Protein AF-A0A507CAW5-F1 (afdb_monomer_lite)

Radius of gyration: 22.94 Å; chains: 1; bounding box: 47×47×95 Å

Sequence (247 aa):
MPATSTSKRKNTPTWASRTESLGYDPVDTLAAIGSLRAQVPVTVAPLVLVSQVYSIITSSTVVDREIDSLCKAGTLRRFRLGSGRHAVMLMTDYLDQIRETLTDLAELSQRYSAFISSATHDGVDITRAVLVDKIQTSDDDITELLKAGFLTHKSVDEYYISARSIGVYWGSYIRGRQELLLWLKRKQFRQVLQSLLEQKTLKQCLLPSKLILADLLGCGFVELVVTPMGNMIKLTRKAEEGASSSR

Organism: NCBI:txid1806994

Foldseek 3Di:
DDDDDDDDDDPDDPPVPPPPDDDPDLPVLVVLLVVLLVQADPVAQSKAFLLLSCLVPVDSPSNVVSQLVCLLQLQKAWEADPPRGIIIDGSVSQLVLLCVLCVVPVLLSVLVNVVSSPSPDNDQKDFLCCCCPRSVDDPVSVVSCVVSFQWDDDDVRMIGGGGGRSVVQRQQLVQQLVQLLVVLVPDDQSKDAPVVQQPDDRPSHPGGSSSSVSSCSSVVQWDWDQDPVHIMIHGDPCVVPCVVPPD

Secondary structure (DSSP, 8-state):
---------------TT--------TTHHHHHHHHHHHTS-TTS---EEHHHHTTT-S-HHHHHHHHHHHHHTTSEEEEEPGGG-EEEEEHHHHHHHHHHHSTT-HHHHHHHHHHHHSTT---SEEEHHHIIIII---HHHHHHHHHHTSEEEEETTEEEE--TTHHHHHHHHHHHHHHHHHHHHTSGGGEEEHHHHHTPPPSS-SS-HHHHHHHHHHTTSEEEEEETTEEEEEE-HHHHHGGGS--

pLDDT: mean 80.81, std 18.58, range [28.0, 93.5]

Structure (mmCIF, N/CA/C/O backbone):
data_AF-A0A507CAW5-F1
#
_entry.id   AF-A0A507CAW5-F1
#
loop_
_atom_site.group_PDB
_atom_site.id
_atom_site.type_symbol
_atom_site.label_atom_id
_atom_site.label_alt_id
_atom_site.label_comp_id
_atom_site.label_asym_id
_atom_site.label_entity_id
_atom_site.label_seq_id
_atom_site.pdbx_PDB_ins_code
_atom_site.Cartn_x
_atom_site.Cartn_y
_atom_site.Cartn_z
_atom_site.occupancy
_atom_site.B_iso_or_equiv
_atom_site.auth_seq_id
_atom_site.auth_comp_id
_atom_site.auth_asym_id
_atom_site.auth_atom_id
_atom_site.pdbx_PDB_model_num
ATOM 1 N N . MET A 1 1 ? 5.678 -30.429 -68.431 1.00 42.88 1 MET A N 1
ATOM 2 C CA . MET A 1 1 ? 6.641 -29.911 -67.436 1.00 42.88 1 MET A CA 1
ATOM 3 C C . MET A 1 1 ? 5.871 -29.029 -66.466 1.00 42.88 1 MET A C 1
ATOM 5 O O . MET A 1 1 ? 5.336 -28.025 -66.919 1.00 42.88 1 MET A O 1
ATOM 9 N N . PRO A 1 2 ? 5.658 -29.460 -65.212 1.00 38.56 2 PRO A N 1
ATOM 10 C CA . PRO A 1 2 ? 4.693 -28.823 -64.325 1.00 38.56 2 PRO A CA 1
ATOM 11 C C . PRO A 1 2 ? 5.314 -27.655 -63.552 1.00 38.56 2 PRO A C 1
ATOM 13 O O . PRO A 1 2 ? 6.450 -27.729 -63.091 1.00 38.56 2 PRO A O 1
ATOM 16 N N . ALA A 1 3 ? 4.531 -26.586 -63.414 1.00 36.38 3 ALA A N 1
ATOM 17 C CA . ALA A 1 3 ? 4.834 -25.421 -62.601 1.00 36.38 3 ALA A CA 1
ATOM 18 C C . ALA A 1 3 ? 4.675 -25.765 -61.113 1.00 36.38 3 ALA A C 1
ATOM 20 O O . ALA A 1 3 ? 3.583 -26.096 -60.651 1.00 36.38 3 ALA A O 1
ATOM 21 N N . THR A 1 4 ? 5.768 -25.689 -60.359 1.00 35.06 4 THR A N 1
ATOM 22 C CA . THR A 1 4 ? 5.778 -25.849 -58.906 1.00 35.06 4 THR A CA 1
ATOM 23 C C . THR A 1 4 ? 5.467 -24.525 -58.221 1.00 35.06 4 THR A C 1
ATOM 25 O O . THR A 1 4 ? 6.222 -23.558 -58.274 1.00 35.06 4 THR A O 1
ATOM 28 N N . SER A 1 5 ? 4.330 -24.515 -57.533 1.00 34.41 5 SER A N 1
ATOM 29 C CA . SER A 1 5 ? 3.961 -23.560 -56.499 1.00 34.41 5 SER A CA 1
ATOM 30 C C . SER A 1 5 ? 4.930 -23.632 -55.314 1.00 34.41 5 SER A C 1
ATOM 32 O O . SER A 1 5 ? 5.061 -24.688 -54.693 1.00 34.41 5 SER A O 1
ATOM 34 N N . THR A 1 6 ? 5.523 -22.510 -54.914 1.00 32.69 6 THR A N 1
ATOM 35 C CA . THR A 1 6 ? 6.161 -22.369 -53.597 1.00 32.69 6 THR A CA 1
ATOM 36 C C . THR A 1 6 ? 5.537 -21.206 -52.839 1.00 32.69 6 THR A C 1
ATOM 38 O O . THR A 1 6 ? 5.808 -20.027 -53.057 1.00 32.69 6 THR A O 1
ATOM 41 N N . SER A 1 7 ? 4.639 -21.594 -51.936 1.00 33.50 7 SER A N 1
ATOM 42 C CA . SER A 1 7 ? 4.023 -20.766 -50.908 1.00 33.50 7 SER A CA 1
ATOM 43 C C . SER A 1 7 ? 5.092 -20.103 -50.030 1.00 33.50 7 SER A C 1
ATOM 45 O O . SER A 1 7 ? 5.959 -20.773 -49.463 1.00 33.50 7 SER A O 1
ATOM 47 N N . LYS A 1 8 ? 5.017 -18.772 -49.907 1.00 33.44 8 LYS A N 1
ATOM 48 C CA . LYS A 1 8 ? 5.807 -17.961 -48.973 1.00 33.44 8 LYS A CA 1
ATOM 49 C C . LYS A 1 8 ? 5.457 -18.355 -47.533 1.00 33.44 8 LYS A C 1
ATOM 51 O O . LYS A 1 8 ? 4.502 -17.837 -46.954 1.00 33.44 8 LYS A O 1
ATOM 56 N N . ARG A 1 9 ? 6.261 -19.233 -46.929 1.00 29.81 9 ARG A N 1
ATOM 57 C CA . ARG A 1 9 ? 6.305 -19.404 -45.471 1.00 29.81 9 ARG A CA 1
ATOM 58 C C . ARG A 1 9 ? 6.846 -18.114 -44.852 1.00 29.81 9 ARG A C 1
ATOM 60 O O . ARG A 1 9 ? 8.007 -17.761 -45.031 1.00 29.81 9 ARG A O 1
ATOM 67 N N . LYS A 1 10 ? 5.969 -17.392 -44.152 1.00 34.78 10 LYS A N 1
ATOM 68 C CA . LYS A 1 10 ? 6.333 -16.287 -43.264 1.00 34.78 10 LYS A CA 1
ATOM 69 C C . LYS A 1 10 ? 7.197 -16.863 -42.137 1.00 34.78 10 LYS A C 1
ATOM 71 O O . LYS A 1 10 ? 6.697 -17.637 -41.328 1.00 34.78 10 LYS A O 1
ATOM 76 N N . ASN A 1 11 ? 8.476 -16.495 -42.103 1.00 29.64 11 ASN A N 1
ATOM 77 C CA . ASN A 1 11 ? 9.349 -16.712 -40.951 1.00 29.64 11 ASN A CA 1
ATOM 78 C C . ASN A 1 11 ? 8.862 -15.824 -39.799 1.00 29.64 11 ASN A C 1
ATOM 80 O O . ASN A 1 11 ? 9.185 -14.640 -39.725 1.00 29.64 11 ASN A O 1
ATOM 84 N N . THR A 1 12 ? 8.047 -16.391 -38.918 1.00 32.62 12 THR A N 1
ATOM 85 C CA . THR A 1 12 ? 7.822 -15.879 -37.565 1.00 32.62 12 THR A CA 1
ATOM 86 C C . THR A 1 12 ? 9.085 -16.121 -36.732 1.00 32.62 12 THR A C 1
ATOM 88 O O . THR A 1 12 ? 9.564 -17.257 -36.726 1.00 32.62 12 THR A O 1
ATOM 91 N N . PRO A 1 13 ? 9.645 -15.115 -36.031 1.00 29.47 13 PRO A N 1
ATOM 92 C CA . PRO A 1 13 ? 10.825 -15.323 -35.204 1.00 29.47 13 PRO A CA 1
ATOM 93 C C . PRO A 1 13 ? 10.500 -16.242 -34.025 1.00 29.47 13 PRO A C 1
ATOM 95 O O . PRO A 1 13 ? 9.647 -15.949 -33.187 1.00 29.47 13 PRO A O 1
ATOM 98 N N . THR A 1 14 ? 11.216 -17.355 -33.993 1.00 31.78 14 THR A N 1
ATOM 99 C CA . THR A 1 14 ? 11.324 -18.394 -32.969 1.00 31.78 14 THR A CA 1
ATOM 100 C C . THR A 1 14 ? 11.878 -17.825 -31.655 1.00 31.78 14 THR A C 1
ATOM 102 O O . THR A 1 14 ? 13.023 -18.063 -31.289 1.00 31.78 14 THR A O 1
ATOM 105 N N . TRP A 1 15 ? 11.074 -17.045 -30.927 1.00 41.75 15 TRP A N 1
ATOM 106 C CA . TRP A 1 15 ? 11.331 -16.721 -29.512 1.00 41.75 15 TRP A CA 1
ATOM 107 C C . TRP A 1 15 ? 10.351 -17.419 -28.555 1.00 41.75 15 TRP A C 1
ATOM 109 O O . TRP A 1 15 ? 10.516 -17.353 -27.342 1.00 41.75 15 TRP A O 1
ATOM 119 N N . ALA A 1 16 ? 9.413 -18.206 -29.090 1.00 32.66 16 ALA A N 1
ATOM 120 C CA . ALA A 1 16 ? 8.527 -19.094 -28.332 1.00 32.66 16 ALA A CA 1
ATOM 121 C C . ALA A 1 16 ? 9.228 -20.350 -27.757 1.00 32.66 16 ALA A C 1
ATOM 123 O O . ALA A 1 16 ? 8.562 -21.312 -27.392 1.00 32.66 16 ALA A O 1
ATOM 124 N N . SER A 1 17 ? 10.564 -20.387 -27.702 1.00 33.91 17 SER A N 1
ATOM 125 C CA . SER A 1 17 ? 11.326 -21.607 -27.377 1.00 33.91 17 SER A CA 1
ATOM 126 C C . SER A 1 17 ? 12.262 -21.470 -26.177 1.00 33.91 17 SER A C 1
ATOM 128 O O . SER A 1 17 ? 13.170 -22.278 -26.016 1.00 33.91 17 SER A O 1
ATOM 130 N N . ARG A 1 18 ? 12.052 -20.473 -25.311 1.00 28.73 18 ARG A N 1
ATOM 131 C CA . ARG A 1 18 ? 12.714 -20.439 -23.998 1.00 28.73 18 ARG A CA 1
ATOM 132 C C . ARG A 1 18 ? 11.800 -19.905 -22.895 1.00 28.73 18 ARG A C 1
ATOM 134 O O . ARG A 1 18 ? 12.176 -19.055 -22.102 1.00 28.73 18 ARG A O 1
ATOM 141 N N . THR A 1 19 ? 10.584 -20.431 -22.860 1.00 35.22 19 THR A N 1
ATOM 142 C CA . THR A 1 19 ? 9.845 -20.653 -21.613 1.00 35.22 19 THR A CA 1
ATOM 143 C C . THR A 1 19 ? 10.106 -22.099 -21.207 1.00 35.22 19 THR A C 1
ATOM 145 O O . THR A 1 19 ? 9.275 -22.977 -21.426 1.00 35.22 19 THR A O 1
ATOM 148 N N . GLU A 1 20 ? 11.310 -22.371 -20.701 1.00 2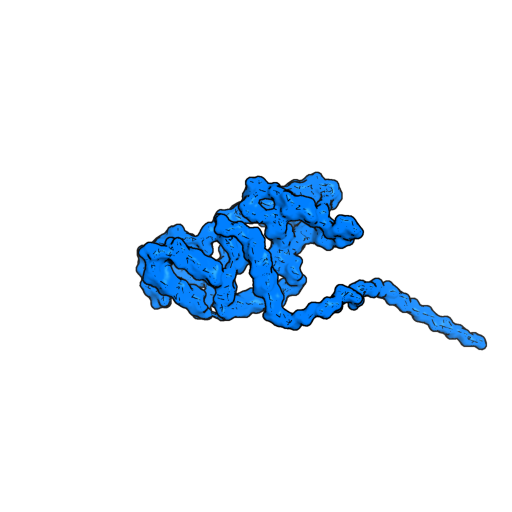9.31 20 GLU A N 1
ATOM 149 C CA . GLU A 1 20 ? 11.557 -23.605 -19.954 1.00 29.31 20 GLU A CA 1
ATOM 150 C C . GLU A 1 20 ? 10.770 -23.504 -18.645 1.00 29.31 20 GLU A C 1
ATOM 152 O O . GLU A 1 20 ? 11.177 -22.840 -17.698 1.00 29.31 20 GLU A O 1
ATOM 157 N N . SER A 1 21 ? 9.570 -24.087 -18.685 1.00 35.75 21 SER A N 1
ATOM 158 C CA . SER A 1 21 ? 8.956 -24.869 -17.610 1.00 35.75 21 SER A CA 1
ATOM 159 C C . SER A 1 21 ? 9.301 -24.439 -16.180 1.00 35.75 21 SER A C 1
ATOM 161 O O . SER A 1 21 ? 10.049 -25.120 -15.480 1.00 35.75 21 SER A O 1
ATOM 163 N N . LEU A 1 22 ? 8.674 -23.360 -15.720 1.00 32.50 22 LEU A N 1
ATOM 164 C CA . LEU A 1 22 ? 8.303 -23.227 -14.315 1.00 32.50 22 LEU A CA 1
ATOM 165 C C . LEU A 1 22 ? 6.809 -23.539 -14.241 1.00 32.50 22 LEU A C 1
ATOM 167 O O . LEU A 1 22 ? 6.005 -22.898 -14.917 1.00 32.50 22 LEU A O 1
ATOM 171 N N . GLY A 1 23 ? 6.475 -24.609 -13.519 1.00 30.02 23 GLY A N 1
ATOM 172 C CA . GLY A 1 23 ? 5.105 -25.053 -13.297 1.00 30.02 23 GLY A CA 1
ATOM 173 C C . GLY A 1 23 ? 4.266 -23.907 -12.749 1.00 30.02 23 GLY A C 1
ATOM 174 O O . GLY A 1 23 ? 4.607 -23.313 -11.732 1.00 30.02 23 GLY A O 1
ATOM 175 N N . TYR A 1 24 ? 3.204 -23.576 -13.474 1.00 41.19 24 TYR A N 1
ATOM 176 C CA . TYR A 1 24 ? 2.238 -22.560 -13.091 1.00 41.19 24 TYR A CA 1
ATOM 177 C C . TYR A 1 24 ? 1.280 -23.185 -12.070 1.00 41.19 24 TYR A C 1
ATOM 179 O O . TYR A 1 24 ? 0.212 -23.674 -12.433 1.00 41.19 24 TYR A O 1
ATOM 187 N N . ASP A 1 25 ? 1.714 -23.218 -10.812 1.00 37.84 25 ASP A N 1
ATOM 188 C CA . ASP A 1 25 ? 0.884 -23.554 -9.657 1.00 37.84 25 ASP A CA 1
ATOM 189 C C . ASP A 1 25 ? 0.464 -22.252 -8.934 1.00 37.84 25 ASP A C 1
ATOM 191 O O . ASP A 1 25 ? 1.208 -21.272 -8.954 1.00 37.84 25 ASP A O 1
ATOM 195 N N . PRO A 1 26 ? -0.719 -22.195 -8.295 1.00 40.88 26 PRO A N 1
ATOM 196 C CA . PRO A 1 26 ? -1.359 -20.964 -7.797 1.00 40.88 26 PRO A CA 1
ATOM 197 C C . PRO A 1 26 ? -0.712 -20.335 -6.530 1.00 40.88 26 PRO A C 1
ATOM 199 O O . PRO A 1 26 ? -1.395 -20.050 -5.548 1.00 40.88 26 PRO A O 1
ATOM 202 N N . VAL A 1 27 ? 0.613 -20.111 -6.532 1.00 51.44 27 VAL A N 1
ATOM 203 C CA . VAL A 1 27 ? 1.430 -19.670 -5.372 1.00 51.44 27 VAL A CA 1
ATOM 204 C C . VAL A 1 27 ? 2.287 -18.407 -5.649 1.00 51.44 27 VAL A C 1
ATOM 206 O O . VAL A 1 27 ? 2.923 -17.866 -4.741 1.00 51.44 27 VAL A O 1
ATOM 209 N N . ASP A 1 28 ? 2.268 -17.843 -6.860 1.00 76.81 28 ASP A N 1
ATOM 210 C CA . ASP A 1 28 ? 3.248 -16.817 -7.262 1.00 76.81 28 ASP A CA 1
ATOM 211 C C . ASP A 1 28 ? 2.982 -15.394 -6.731 1.00 76.81 28 ASP A C 1
ATOM 213 O O . ASP A 1 28 ? 3.935 -14.661 -6.444 1.00 76.81 28 ASP A O 1
ATOM 217 N N . THR A 1 29 ? 1.725 -14.976 -6.523 1.00 84.94 29 THR A N 1
ATOM 218 C CA . THR A 1 29 ? 1.445 -13.610 -6.028 1.00 84.94 29 THR A CA 1
ATOM 219 C C . THR A 1 29 ? 1.898 -13.411 -4.586 1.00 84.94 29 THR A C 1
ATOM 221 O O . THR A 1 29 ? 2.482 -12.375 -4.261 1.00 84.94 29 THR A O 1
ATOM 224 N N . LEU A 1 30 ? 1.690 -14.401 -3.714 1.00 85.38 30 LEU A N 1
ATOM 225 C CA . LEU A 1 30 ? 2.125 -14.304 -2.319 1.00 85.38 30 LEU A CA 1
ATOM 226 C C . LEU A 1 30 ? 3.657 -14.262 -2.221 1.00 85.38 30 LEU A C 1
ATOM 228 O O . LEU A 1 30 ? 4.202 -13.452 -1.469 1.00 85.38 30 LEU A O 1
ATOM 232 N N . ALA A 1 31 ? 4.353 -15.069 -3.028 1.00 87.31 31 ALA A N 1
ATOM 233 C CA . ALA A 1 31 ? 5.812 -15.058 -3.108 1.00 87.31 31 ALA A CA 1
ATOM 234 C C . ALA A 1 31 ? 6.349 -13.717 -3.641 1.00 87.31 31 ALA A C 1
ATOM 236 O O . ALA A 1 31 ? 7.297 -13.156 -3.081 1.00 87.31 31 ALA A O 1
ATOM 237 N N . ALA A 1 32 ? 5.710 -13.155 -4.673 1.00 88.56 32 ALA A N 1
ATOM 238 C CA . ALA A 1 32 ? 6.049 -11.839 -5.210 1.00 88.56 32 ALA A CA 1
ATOM 239 C C . ALA A 1 32 ? 5.867 -10.729 -4.160 1.00 88.56 32 ALA A C 1
ATOM 241 O O . ALA A 1 32 ? 6.755 -9.891 -3.980 1.00 88.56 32 ALA A O 1
ATOM 242 N N . ILE A 1 33 ? 4.754 -10.748 -3.418 1.00 90.69 33 ILE A N 1
ATOM 243 C CA . ILE A 1 33 ? 4.493 -9.803 -2.325 1.00 90.69 33 ILE A CA 1
ATOM 244 C C . ILE A 1 33 ? 5.534 -9.961 -1.215 1.00 90.69 33 ILE A C 1
ATOM 246 O O . ILE A 1 33 ? 6.085 -8.958 -0.768 1.00 90.69 33 ILE A O 1
ATOM 250 N N . GLY A 1 34 ? 5.864 -11.191 -0.813 1.00 89.25 34 GLY A N 1
ATOM 251 C CA . GLY A 1 34 ? 6.902 -11.458 0.185 1.00 89.25 34 GLY A CA 1
ATOM 252 C C . GLY A 1 34 ? 8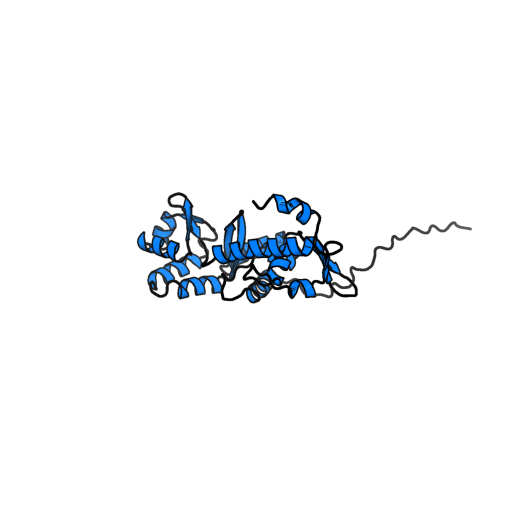.277 -10.929 -0.234 1.00 89.25 34 GLY A C 1
ATOM 253 O O . GLY A 1 34 ? 8.961 -10.279 0.557 1.00 89.25 34 GLY A O 1
ATOM 254 N N . SER A 1 35 ? 8.657 -11.116 -1.501 1.00 89.56 35 SER A N 1
ATOM 255 C CA . SER A 1 35 ? 9.915 -10.597 -2.057 1.00 89.56 35 SER A CA 1
ATOM 256 C C . SER A 1 35 ? 9.965 -9.064 -2.087 1.00 89.56 35 SER A C 1
ATOM 258 O O . SER A 1 35 ? 10.996 -8.458 -1.779 1.00 89.56 35 SER A O 1
ATOM 260 N N . LEU A 1 36 ? 8.846 -8.412 -2.418 1.00 90.94 36 LEU A N 1
ATOM 261 C CA . LEU A 1 36 ? 8.734 -6.952 -2.384 1.00 90.94 36 LEU A CA 1
ATOM 262 C C . LEU A 1 36 ? 8.765 -6.427 -0.947 1.00 90.94 36 LEU A C 1
ATOM 264 O O . LEU A 1 36 ? 9.511 -5.490 -0.661 1.00 90.94 36 LEU A O 1
ATOM 268 N N . ARG A 1 37 ? 8.031 -7.063 -0.026 1.00 91.69 37 ARG A N 1
ATOM 269 C CA . ARG A 1 37 ? 8.053 -6.743 1.407 1.00 91.69 37 ARG A CA 1
ATOM 270 C C . ARG A 1 37 ? 9.486 -6.832 1.934 1.00 91.69 37 ARG A C 1
ATOM 272 O O . ARG A 1 37 ? 9.928 -5.917 2.620 1.00 91.69 37 ARG A O 1
ATOM 279 N N . ALA A 1 38 ? 10.240 -7.882 1.615 1.00 89.38 38 ALA A N 1
ATOM 280 C CA . ALA A 1 38 ? 11.605 -8.065 2.122 1.00 89.38 38 ALA A CA 1
ATOM 281 C C . ALA A 1 38 ? 12.558 -6.898 1.782 1.00 89.38 38 ALA A C 1
ATOM 283 O O . ALA A 1 38 ? 13.551 -6.688 2.473 1.00 89.38 38 ALA A O 1
ATOM 284 N N . GLN A 1 39 ? 12.247 -6.115 0.746 1.00 88.31 39 GLN A N 1
ATOM 285 C CA . GLN A 1 39 ? 13.008 -4.926 0.359 1.00 88.31 39 GLN A CA 1
ATOM 286 C C . GLN A 1 39 ? 12.553 -3.649 1.084 1.00 88.31 39 GLN A C 1
ATOM 288 O O . GLN A 1 39 ? 13.239 -2.629 1.010 1.00 88.31 39 GLN A O 1
ATOM 293 N N . VAL A 1 40 ? 11.398 -3.665 1.754 1.00 88.75 40 VAL A N 1
ATOM 294 C CA . VAL A 1 40 ? 10.882 -2.521 2.511 1.00 88.75 40 VAL A CA 1
ATOM 295 C C . VAL A 1 40 ? 11.671 -2.385 3.820 1.00 88.75 40 VAL A C 1
ATOM 297 O O . VAL A 1 40 ? 11.757 -3.351 4.581 1.00 88.75 40 VAL A O 1
ATOM 300 N N . PRO A 1 41 ? 12.239 -1.202 4.121 1.00 86.81 41 PRO A N 1
ATOM 301 C CA . PRO A 1 41 ? 12.924 -0.974 5.388 1.00 86.81 41 PRO A CA 1
ATOM 302 C C . PRO A 1 41 ? 11.983 -1.101 6.588 1.00 86.81 41 PRO A C 1
ATOM 304 O O . PRO A 1 41 ? 10.838 -0.664 6.534 1.00 86.81 41 PRO A O 1
ATOM 307 N N . VAL A 1 42 ? 12.507 -1.598 7.709 1.00 82.94 42 VAL A N 1
ATOM 308 C CA . VAL A 1 42 ? 11.756 -1.768 8.970 1.00 82.94 42 VAL A CA 1
ATOM 309 C C . VAL A 1 42 ? 11.263 -0.429 9.549 1.00 82.94 42 VAL A C 1
ATOM 311 O O . VAL A 1 42 ? 10.319 -0.385 10.325 1.00 82.94 42 VAL A O 1
ATOM 314 N N . THR A 1 43 ? 11.871 0.691 9.150 1.00 81.62 43 THR A N 1
ATOM 315 C CA . THR A 1 43 ? 11.534 2.040 9.634 1.00 81.62 43 THR A CA 1
ATOM 316 C C . THR A 1 43 ? 10.241 2.616 9.052 1.00 81.62 43 THR A C 1
ATOM 318 O O . THR A 1 43 ? 9.786 3.670 9.498 1.00 81.62 43 THR A O 1
ATOM 321 N N . VAL A 1 44 ? 9.650 1.970 8.045 1.00 85.94 44 VAL A N 1
ATOM 322 C CA . VAL A 1 44 ? 8.400 2.395 7.405 1.00 85.94 44 VAL A CA 1
ATOM 323 C C . VAL A 1 44 ? 7.365 1.275 7.458 1.00 85.94 44 VAL A C 1
ATOM 325 O O . VAL A 1 44 ? 7.695 0.121 7.710 1.00 85.94 44 VAL A O 1
ATOM 328 N N . ALA A 1 45 ? 6.098 1.608 7.202 1.00 87.06 45 ALA A N 1
ATOM 329 C CA . ALA A 1 45 ? 5.049 0.599 7.107 1.00 87.06 45 ALA A CA 1
ATOM 330 C C . ALA A 1 45 ? 5.419 -0.457 6.036 1.00 87.06 45 ALA A C 1
ATOM 332 O O . ALA A 1 45 ? 5.766 -0.049 4.919 1.00 87.06 45 ALA A O 1
ATOM 333 N N . PRO A 1 46 ? 5.334 -1.772 6.330 1.00 90.00 46 PRO A N 1
ATOM 334 C CA . PRO A 1 46 ? 5.700 -2.862 5.419 1.00 90.00 46 PRO A CA 1
ATOM 335 C C . PRO A 1 46 ? 4.632 -3.067 4.332 1.00 90.00 46 PRO A C 1
ATOM 337 O O . PRO A 1 46 ? 4.016 -4.120 4.199 1.00 90.00 46 PRO A O 1
ATOM 340 N N . LEU A 1 47 ? 4.372 -2.011 3.564 1.00 92.25 47 LEU A N 1
ATOM 341 C CA . LEU A 1 47 ? 3.355 -1.962 2.525 1.00 92.25 47 LEU A CA 1
ATOM 342 C C . LEU A 1 47 ? 3.957 -2.272 1.158 1.00 92.25 47 LEU A C 1
ATOM 344 O O . LEU A 1 47 ? 5.010 -1.745 0.782 1.00 92.25 47 LEU A O 1
ATOM 348 N N . VAL A 1 48 ? 3.217 -3.056 0.382 1.00 92.69 48 VAL A N 1
ATOM 349 C CA . VAL A 1 48 ? 3.494 -3.340 -1.024 1.00 92.69 48 VAL A CA 1
ATOM 350 C C . VAL A 1 48 ? 2.367 -2.756 -1.867 1.00 92.69 48 VAL A C 1
ATOM 352 O O . VAL A 1 48 ? 1.188 -3.004 -1.625 1.00 92.69 48 VAL A O 1
ATOM 355 N N . LEU A 1 49 ? 2.706 -1.947 -2.865 1.00 91.50 49 LEU A N 1
ATOM 356 C CA . LEU A 1 49 ? 1.726 -1.419 -3.811 1.00 91.50 49 LEU A CA 1
ATOM 357 C C . LEU A 1 49 ? 1.308 -2.518 -4.788 1.00 91.50 49 LEU A C 1
ATOM 359 O O . LEU A 1 49 ? 2.159 -3.228 -5.320 1.00 91.50 49 LEU A O 1
ATOM 363 N N . VAL A 1 50 ? 0.019 -2.596 -5.125 1.00 90.31 50 VAL A N 1
ATOM 364 C CA . VAL A 1 50 ? -0.470 -3.572 -6.120 1.00 90.31 50 VAL A CA 1
ATOM 365 C C . VAL A 1 50 ? 0.228 -3.378 -7.476 1.00 90.31 50 VAL A C 1
ATOM 367 O O . VAL A 1 50 ? 0.617 -4.332 -8.143 1.00 90.31 50 VAL A O 1
ATOM 370 N N . SER A 1 51 ? 0.519 -2.127 -7.835 1.00 88.88 51 SER A N 1
ATOM 371 C CA . SER A 1 51 ? 1.305 -1.786 -9.022 1.00 88.88 51 SER A CA 1
ATOM 372 C C . SER A 1 51 ? 2.749 -2.285 -8.995 1.00 88.88 51 SER A C 1
ATOM 374 O O . SER A 1 51 ? 3.333 -2.432 -10.058 1.00 88.88 51 SER A O 1
ATOM 376 N N . GLN A 1 52 ? 3.349 -2.550 -7.832 1.00 90.75 52 GLN A N 1
ATOM 377 C CA . GLN A 1 52 ? 4.664 -3.200 -7.772 1.00 90.75 52 GLN A CA 1
ATOM 378 C C . GLN A 1 52 ? 4.547 -4.686 -8.116 1.00 90.75 52 GLN A C 1
ATOM 380 O O . GLN A 1 52 ? 5.417 -5.217 -8.801 1.00 90.75 52 GLN A O 1
ATOM 385 N N . VAL A 1 53 ? 3.457 -5.344 -7.718 1.00 89.12 53 VAL A N 1
ATOM 386 C CA . VAL A 1 53 ? 3.206 -6.760 -8.035 1.00 89.12 53 VAL A CA 1
ATOM 387 C C . VAL A 1 53 ? 3.043 -6.961 -9.544 1.00 89.12 53 VAL A C 1
ATOM 389 O O . VAL A 1 53 ? 3.626 -7.885 -10.106 1.00 89.12 53 VAL A O 1
ATOM 392 N N . TYR A 1 54 ? 2.373 -6.027 -10.229 1.00 88.94 54 TYR A N 1
ATOM 393 C CA . TYR A 1 54 ? 2.246 -6.031 -11.696 1.00 88.94 54 TYR A CA 1
ATOM 394 C C . TYR A 1 54 ? 3.580 -5.947 -12.451 1.00 88.94 54 TYR A C 1
ATOM 396 O O . TYR A 1 54 ? 3.628 -6.230 -13.644 1.00 88.94 54 TYR A O 1
ATOM 404 N N . SER A 1 55 ? 4.668 -5.540 -11.789 1.00 85.38 55 SER A N 1
ATOM 405 C CA . SER A 1 55 ? 6.000 -5.545 -12.409 1.00 85.38 55 SER A CA 1
ATOM 406 C C . SER A 1 55 ? 6.648 -6.926 -12.453 1.00 85.38 55 SER A C 1
ATOM 408 O O . SER A 1 55 ? 7.538 -7.148 -13.268 1.00 85.38 55 SER A O 1
ATOM 410 N N . ILE A 1 56 ? 6.198 -7.837 -11.587 1.00 85.38 56 ILE A N 1
ATOM 411 C CA . ILE A 1 56 ? 6.694 -9.211 -11.485 1.00 85.38 56 ILE A CA 1
ATOM 412 C C . ILE A 1 56 ? 5.765 -10.143 -12.268 1.00 85.38 56 ILE A C 1
ATOM 414 O O . ILE A 1 56 ? 6.231 -10.985 -13.030 1.00 85.38 56 ILE A O 1
ATOM 418 N N . ILE A 1 57 ? 4.450 -9.959 -12.116 1.00 83.50 57 ILE A N 1
ATOM 419 C CA . ILE A 1 57 ? 3.423 -10.808 -12.724 1.00 83.50 57 ILE A CA 1
ATOM 420 C C . ILE A 1 57 ? 2.680 -10.012 -13.795 1.00 83.50 57 ILE A C 1
ATOM 422 O O . ILE A 1 57 ? 2.039 -9.003 -13.512 1.00 83.50 57 ILE A O 1
ATOM 426 N N . THR A 1 58 ? 2.734 -10.486 -15.040 1.00 72.62 58 THR A N 1
ATOM 427 C CA . THR A 1 58 ? 2.196 -9.760 -16.202 1.00 72.62 58 THR A CA 1
ATOM 428 C C . THR A 1 58 ? 0.664 -9.692 -16.227 1.00 72.62 58 THR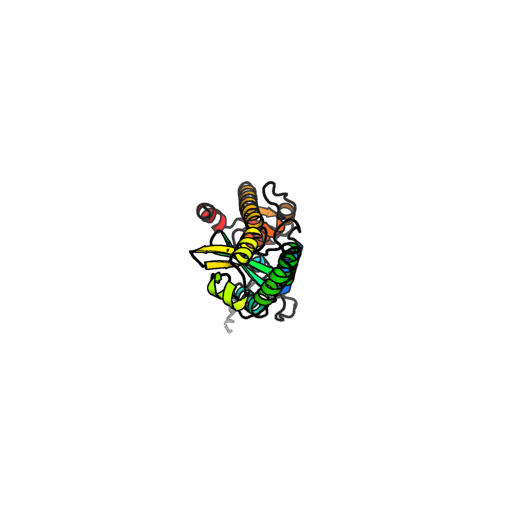 A C 1
ATOM 430 O O . THR A 1 58 ? 0.096 -8.762 -16.797 1.00 72.62 58 THR A O 1
ATOM 433 N N . SER A 1 59 ? -0.029 -10.664 -15.627 1.00 81.38 59 SER A N 1
ATOM 434 C CA . SER A 1 59 ? -1.493 -10.730 -15.661 1.00 81.38 59 SER A CA 1
ATOM 435 C C . SER A 1 59 ? -2.121 -9.976 -14.487 1.00 81.38 59 SER A C 1
ATOM 437 O O . SER A 1 59 ? -2.317 -10.543 -13.413 1.00 81.38 59 SER A O 1
ATOM 439 N N . SER A 1 60 ? -2.497 -8.711 -14.703 1.00 81.12 60 SER A N 1
ATOM 440 C CA . SER A 1 60 ? -3.171 -7.890 -13.682 1.00 81.12 60 SER A CA 1
ATOM 441 C C . SER A 1 60 ? -4.467 -8.526 -13.174 1.00 81.12 60 SER A C 1
ATOM 443 O O . SER A 1 60 ? -4.726 -8.522 -11.979 1.00 81.12 60 SER A O 1
ATOM 445 N N . THR A 1 61 ? -5.243 -9.157 -14.062 1.00 85.38 61 THR A N 1
ATOM 446 C CA . THR A 1 61 ? -6.501 -9.826 -13.686 1.00 85.38 61 THR A CA 1
ATOM 447 C C . THR A 1 61 ? -6.303 -11.023 -12.759 1.00 85.38 61 THR A C 1
ATOM 449 O O . THR A 1 61 ? -7.149 -11.272 -11.904 1.00 85.38 61 THR A O 1
ATOM 452 N N . VAL A 1 62 ? -5.208 -11.772 -12.924 1.00 85.88 62 VAL A N 1
ATOM 453 C CA . VAL A 1 62 ? -4.877 -12.903 -12.044 1.00 85.88 62 VAL A CA 1
ATOM 454 C C . VAL A 1 62 ? -4.395 -12.371 -10.702 1.00 85.88 62 VAL A C 1
ATOM 456 O O . VAL A 1 62 ? -4.902 -12.807 -9.677 1.00 85.88 62 VAL A O 1
ATOM 459 N N . VAL A 1 63 ? -3.522 -11.360 -10.711 1.00 86.69 63 VAL A N 1
ATOM 460 C CA . VAL A 1 63 ? -3.040 -10.705 -9.488 1.00 86.69 63 VAL A CA 1
ATOM 461 C C . VAL A 1 63 ? -4.196 -10.137 -8.666 1.00 86.69 63 VAL A C 1
ATOM 463 O O . VAL A 1 63 ? -4.261 -10.394 -7.470 1.00 86.69 63 VAL A O 1
ATOM 466 N N . ASP A 1 64 ? -5.140 -9.420 -9.279 1.00 88.50 64 ASP A N 1
ATOM 467 C CA . ASP A 1 64 ? -6.297 -8.869 -8.564 1.00 88.50 64 ASP A CA 1
ATOM 468 C C . ASP A 1 64 ? -7.154 -9.977 -7.928 1.00 88.50 64 ASP A C 1
ATOM 470 O O . ASP A 1 64 ? -7.491 -9.901 -6.745 1.00 88.50 64 ASP A O 1
ATOM 474 N N . ARG A 1 65 ? -7.440 -11.052 -8.679 1.00 88.62 65 ARG A N 1
ATOM 475 C CA . ARG A 1 65 ? -8.197 -12.216 -8.180 1.00 88.62 65 ARG A CA 1
ATOM 476 C C . ARG A 1 65 ? -7.476 -12.944 -7.048 1.00 88.62 65 ARG A C 1
ATOM 478 O O . ARG A 1 65 ? -8.121 -13.378 -6.093 1.00 88.62 65 ARG A O 1
ATOM 485 N N . GLU A 1 66 ? -6.162 -13.100 -7.153 1.00 88.75 66 GLU A N 1
ATOM 486 C CA . GLU A 1 66 ? -5.348 -13.746 -6.126 1.00 88.75 66 GLU A CA 1
ATOM 487 C C . GLU A 1 66 ? -5.247 -12.879 -4.874 1.00 88.75 66 GLU A C 1
ATOM 489 O O . GLU A 1 66 ? -5.443 -13.394 -3.778 1.00 88.75 66 GLU A O 1
ATOM 494 N N . ILE A 1 67 ? -5.042 -11.565 -5.008 1.00 88.62 67 ILE A N 1
ATOM 495 C CA . ILE A 1 67 ? -5.051 -10.650 -3.860 1.00 88.62 67 ILE A CA 1
ATOM 496 C C . ILE A 1 67 ? -6.413 -10.691 -3.166 1.00 88.62 67 ILE A C 1
ATOM 498 O O . ILE A 1 67 ? -6.448 -10.816 -1.946 1.00 88.62 67 ILE A O 1
ATOM 502 N N . ASP A 1 68 ? -7.524 -10.633 -3.906 1.00 88.69 68 ASP A N 1
ATOM 503 C CA . ASP A 1 68 ? -8.863 -10.745 -3.314 1.00 88.69 68 ASP A CA 1
ATOM 504 C C . ASP A 1 68 ? -9.046 -12.087 -2.581 1.00 88.69 68 ASP A C 1
ATOM 506 O O . ASP A 1 68 ? -9.615 -12.137 -1.492 1.00 88.69 68 ASP A O 1
ATOM 510 N N . SER A 1 69 ? -8.538 -13.186 -3.147 1.00 88.12 69 SER A N 1
ATOM 511 C CA . SER A 1 69 ? -8.607 -14.513 -2.518 1.00 88.12 69 SER A CA 1
ATOM 512 C C . SER A 1 69 ? -7.757 -14.590 -1.245 1.00 88.12 69 SER A C 1
ATOM 514 O O . SER A 1 69 ? -8.205 -15.134 -0.238 1.00 88.12 69 SER A O 1
ATOM 516 N N . LEU A 1 70 ? -6.561 -13.999 -1.256 1.00 88.56 70 LEU A N 1
ATOM 517 C CA . LEU A 1 70 ? -5.657 -13.927 -0.105 1.00 88.56 70 LEU A CA 1
ATOM 518 C C . LEU A 1 70 ? -6.184 -13.001 0.998 1.00 88.56 70 LEU A C 1
ATOM 520 O O . LEU A 1 70 ? -5.948 -13.266 2.179 1.00 88.56 70 LEU A O 1
ATOM 524 N N . CYS A 1 71 ? -6.905 -11.940 0.634 1.00 88.00 71 CYS A N 1
ATOM 525 C CA . CYS A 1 71 ? -7.594 -11.075 1.586 1.00 88.00 71 CYS A CA 1
ATOM 526 C C . CYS A 1 71 ? -8.775 -11.798 2.248 1.00 88.00 71 CYS A C 1
ATOM 528 O O . CYS A 1 71 ? -8.857 -11.828 3.475 1.00 88.00 71 CYS A O 1
ATOM 530 N N . LYS A 1 72 ? -9.592 -12.524 1.473 1.00 85.56 72 LYS A N 1
ATOM 531 C CA . LYS A 1 72 ? -10.657 -13.393 2.013 1.00 85.56 72 LYS A CA 1
ATOM 532 C C . LYS A 1 72 ? -10.128 -14.515 2.905 1.00 85.56 72 LYS A C 1
ATOM 534 O O . LYS A 1 72 ? -10.778 -14.875 3.881 1.00 85.56 72 LYS A O 1
ATOM 539 N N . ALA A 1 73 ? -8.954 -15.056 2.586 1.00 85.56 73 ALA A N 1
ATOM 540 C CA . ALA A 1 73 ? -8.273 -16.052 3.408 1.00 85.56 73 ALA A CA 1
ATOM 541 C C . ALA A 1 73 ? -7.620 -15.459 4.674 1.00 85.56 73 ALA A C 1
ATOM 543 O O . ALA A 1 73 ? -7.057 -16.208 5.469 1.00 85.56 73 ALA A O 1
ATOM 544 N N . GLY A 1 74 ? -7.636 -14.132 4.858 1.00 85.31 74 GLY A N 1
ATOM 545 C CA . GLY A 1 74 ? -7.020 -13.458 6.005 1.00 85.31 74 GLY A CA 1
ATOM 546 C C . GLY A 1 74 ? -5.489 -13.473 5.993 1.00 85.31 74 GLY A C 1
ATOM 547 O O . GLY A 1 74 ? -4.864 -13.223 7.018 1.00 85.31 74 GLY A O 1
ATOM 548 N N . THR A 1 75 ? -4.862 -13.777 4.853 1.00 88.69 75 THR A N 1
ATOM 549 C CA . THR A 1 75 ? -3.393 -13.802 4.712 1.00 88.69 75 THR A CA 1
ATOM 550 C C . THR A 1 75 ? -2.833 -12.418 4.384 1.00 88.69 75 THR A C 1
ATOM 552 O O . THR A 1 75 ? -1.737 -12.060 4.819 1.00 88.69 75 THR A O 1
ATOM 555 N N . LEU A 1 76 ? -3.593 -11.622 3.631 1.00 90.50 76 LEU A N 1
ATOM 556 C CA . LEU A 1 76 ? -3.255 -10.249 3.269 1.00 90.50 76 LEU A CA 1
ATOM 557 C C . LEU A 1 76 ? -4.329 -9.287 3.747 1.00 90.50 76 LEU A C 1
ATOM 559 O O . LEU A 1 76 ? -5.506 -9.628 3.795 1.00 90.50 76 LEU A O 1
ATOM 563 N N . ARG A 1 77 ? -3.936 -8.040 3.993 1.00 89.69 77 ARG A N 1
ATOM 564 C CA . ARG A 1 77 ? -4.880 -6.947 4.219 1.00 89.69 77 ARG A CA 1
ATOM 565 C C . ARG A 1 77 ? -4.647 -5.815 3.234 1.00 89.69 77 ARG A C 1
ATOM 567 O O . ARG A 1 77 ? -3.509 -5.394 3.023 1.00 89.69 77 ARG A O 1
ATOM 574 N N . ARG A 1 78 ? -5.733 -5.323 2.634 1.00 91.19 78 ARG A N 1
ATOM 575 C CA . ARG A 1 78 ? -5.723 -4.188 1.708 1.00 91.19 78 ARG A CA 1
ATOM 576 C C . ARG A 1 78 ? -5.933 -2.881 2.468 1.00 91.19 78 ARG A C 1
ATOM 578 O O . ARG A 1 78 ? -6.808 -2.777 3.320 1.00 91.19 78 ARG A O 1
ATOM 585 N N . PHE A 1 79 ? -5.161 -1.867 2.104 1.00 91.31 79 PHE A N 1
ATOM 586 C CA . PHE A 1 79 ? -5.260 -0.511 2.627 1.00 91.31 79 PHE A CA 1
ATOM 587 C C . PHE A 1 79 ? -5.445 0.484 1.492 1.00 91.31 79 PHE A C 1
ATOM 589 O O . PHE A 1 79 ? -4.879 0.335 0.402 1.00 91.31 79 PHE A O 1
ATOM 596 N N . ARG A 1 80 ? -6.215 1.535 1.767 1.00 87.50 80 ARG A N 1
ATOM 597 C CA . ARG A 1 80 ? -6.369 2.664 0.856 1.00 87.50 80 ARG A CA 1
ATOM 598 C C . ARG A 1 80 ? -5.270 3.683 1.119 1.00 87.50 80 ARG A C 1
ATOM 600 O O . ARG A 1 80 ? -5.072 4.132 2.242 1.00 87.50 80 ARG A O 1
ATOM 607 N N . LEU A 1 81 ? -4.572 4.061 0.061 1.00 85.62 81 LEU A N 1
ATOM 608 C CA . LEU A 1 81 ? -3.597 5.142 0.058 1.00 85.62 81 LEU A CA 1
ATOM 609 C C . LEU A 1 81 ? -4.233 6.425 -0.484 1.00 85.62 81 LEU A C 1
ATOM 611 O O . LEU A 1 81 ? -5.311 6.412 -1.090 1.00 85.62 81 LEU A O 1
ATOM 615 N N . GLY A 1 82 ? -3.531 7.549 -0.320 1.00 72.94 82 GLY A N 1
ATOM 616 C CA . GLY A 1 82 ? -3.906 8.791 -0.995 1.00 72.94 82 GLY A CA 1
ATOM 617 C C . GLY A 1 82 ? -3.987 8.586 -2.513 1.00 72.94 82 GLY A C 1
ATOM 618 O O . GLY A 1 82 ? -3.322 7.705 -3.058 1.00 72.94 82 GLY A O 1
ATOM 619 N N . SER A 1 83 ? -4.805 9.381 -3.210 1.00 69.38 83 SER A N 1
ATOM 620 C CA . SER A 1 83 ? -5.095 9.261 -4.658 1.00 69.38 83 SER A CA 1
ATOM 621 C C . SER A 1 83 ? -5.885 8.015 -5.101 1.00 69.38 83 SER A C 1
ATOM 623 O O . SER A 1 83 ? -5.907 7.688 -6.283 1.00 69.38 83 SER A O 1
ATOM 625 N N . GLY A 1 84 ? -6.549 7.310 -4.175 1.00 75.62 84 GLY A N 1
ATOM 626 C CA . GLY A 1 84 ? -7.419 6.172 -4.511 1.00 75.62 84 GLY A CA 1
ATOM 627 C C . GLY A 1 84 ? -6.671 4.890 -4.885 1.00 75.62 84 GLY A C 1
ATOM 628 O O . GLY A 1 84 ? -7.268 3.966 -5.432 1.00 75.62 84 GLY A O 1
ATOM 629 N N . ARG A 1 85 ? -5.368 4.825 -4.594 1.00 83.25 85 ARG A N 1
ATOM 630 C CA . ARG A 1 85 ? -4.540 3.639 -4.828 1.00 83.25 85 ARG A CA 1
ATOM 631 C C . ARG A 1 85 ? -4.656 2.665 -3.666 1.00 83.25 85 ARG A C 1
ATOM 633 O O . ARG A 1 85 ? -4.928 3.067 -2.538 1.00 83.25 85 ARG A O 1
ATOM 640 N N . HIS A 1 86 ? -4.400 1.394 -3.945 1.00 85.75 86 HIS A N 1
ATOM 641 C CA . HIS A 1 86 ? -4.417 0.338 -2.942 1.00 85.75 86 HIS A CA 1
ATOM 642 C C . HIS A 1 86 ? -3.005 -0.193 -2.700 1.00 85.75 86 HIS A C 1
ATOM 644 O O . HIS A 1 86 ? -2.208 -0.337 -3.634 1.00 85.75 86 HIS A O 1
ATOM 650 N N . ALA A 1 87 ? -2.712 -0.481 -1.439 1.00 91.31 87 ALA A N 1
ATOM 651 C CA . ALA A 1 87 ? -1.554 -1.256 -1.024 1.00 91.31 87 ALA A CA 1
ATOM 652 C C . ALA A 1 87 ? -2.011 -2.468 -0.221 1.00 91.31 87 ALA A C 1
ATOM 654 O O . ALA A 1 87 ? -3.117 -2.490 0.315 1.00 91.31 87 ALA A O 1
ATOM 655 N N . VAL A 1 88 ? -1.152 -3.473 -0.159 1.00 92.50 88 VAL A N 1
ATOM 656 C CA . VAL A 1 88 ? -1.360 -4.700 0.599 1.00 92.50 88 VAL A CA 1
ATOM 657 C C . VAL A 1 88 ? -0.252 -4.855 1.634 1.00 92.50 88 VAL A C 1
ATOM 659 O O . VAL A 1 88 ? 0.880 -4.416 1.423 1.00 92.50 88 VAL A O 1
ATOM 662 N N . MET A 1 89 ? -0.593 -5.468 2.760 1.00 93.06 89 MET A N 1
ATOM 663 C CA . MET A 1 89 ? 0.331 -5.862 3.822 1.00 93.06 89 MET A CA 1
ATOM 664 C C . MET A 1 89 ? 0.078 -7.326 4.170 1.00 93.06 89 MET A C 1
ATOM 666 O O . MET A 1 89 ? -1.063 -7.789 4.081 1.00 93.06 89 MET A O 1
ATOM 670 N N . LEU A 1 90 ? 1.120 -8.040 4.594 1.00 92.12 90 LEU A N 1
ATOM 671 C CA . LEU A 1 90 ? 0.947 -9.347 5.220 1.00 92.12 90 LEU A CA 1
ATOM 672 C C . LEU A 1 90 ? 0.150 -9.190 6.513 1.00 92.12 90 LEU A C 1
ATOM 674 O O . LEU A 1 90 ? 0.405 -8.282 7.305 1.00 92.12 90 LEU A O 1
ATOM 678 N N . MET A 1 91 ? -0.802 -10.090 6.743 1.00 91.06 91 MET A N 1
ATOM 679 C CA . MET A 1 91 ? -1.599 -10.041 7.964 1.00 91.06 91 MET A CA 1
ATOM 680 C C . MET A 1 91 ? -0.729 -10.221 9.209 1.00 91.06 91 MET A C 1
ATOM 682 O O . MET A 1 91 ? -0.967 -9.570 10.218 1.00 91.06 91 MET A O 1
ATOM 686 N N . THR A 1 92 ? 0.322 -11.038 9.120 1.00 91.88 92 THR A N 1
ATOM 687 C CA . THR A 1 92 ? 1.306 -11.210 10.196 1.00 91.88 92 THR A CA 1
ATOM 688 C C . THR A 1 92 ? 1.973 -9.886 10.568 1.00 91.88 92 THR A C 1
ATOM 690 O O . THR A 1 92 ? 1.907 -9.495 11.727 1.00 91.88 92 THR A O 1
ATOM 693 N N . ASP A 1 93 ? 2.498 -9.148 9.579 1.00 92.44 93 ASP A N 1
ATOM 694 C CA . ASP A 1 93 ? 3.111 -7.829 9.791 1.00 92.44 93 ASP A CA 1
ATOM 695 C C . ASP A 1 93 ? 2.101 -6.845 10.420 1.00 92.44 93 ASP A C 1
ATOM 697 O O . ASP A 1 93 ? 2.452 -6.057 11.297 1.00 92.44 93 ASP A O 1
ATOM 701 N N . TYR A 1 94 ? 0.833 -6.889 9.996 1.00 93.12 94 TYR A N 1
ATOM 702 C CA . TYR A 1 94 ? -0.203 -6.005 10.536 1.00 93.12 94 TYR A CA 1
ATOM 703 C C . TYR A 1 94 ? -0.566 -6.332 11.990 1.00 93.12 94 TYR A C 1
ATOM 705 O O . TYR A 1 94 ? -0.704 -5.430 12.817 1.00 93.12 94 TYR A O 1
ATOM 713 N N . LEU A 1 95 ? -0.698 -7.617 12.322 1.00 92.06 95 LEU A N 1
ATOM 714 C CA . LEU A 1 95 ? -0.964 -8.067 13.686 1.00 92.06 95 LEU A CA 1
ATOM 715 C C . LEU A 1 95 ? 0.199 -7.738 14.623 1.00 92.06 95 LEU A C 1
ATOM 717 O O . LEU A 1 95 ? -0.041 -7.317 15.754 1.00 92.06 95 LEU A O 1
ATOM 721 N N . ASP A 1 96 ? 1.436 -7.876 14.153 1.00 92.19 96 ASP A N 1
ATOM 722 C CA . ASP A 1 96 ? 2.618 -7.499 14.925 1.00 92.19 96 ASP A CA 1
ATOM 723 C C . ASP A 1 96 ? 2.633 -5.986 15.192 1.00 92.19 96 ASP A C 1
ATOM 725 O O . ASP A 1 96 ? 2.798 -5.577 16.340 1.00 92.19 96 ASP A O 1
ATOM 729 N N . GLN A 1 97 ? 2.296 -5.150 14.198 1.00 92.12 97 GLN A N 1
ATOM 730 C CA . GLN A 1 97 ? 2.139 -3.704 14.414 1.00 92.12 97 GLN A CA 1
ATOM 731 C C . GLN A 1 97 ? 1.095 -3.366 15.485 1.00 92.12 97 GLN A C 1
ATOM 733 O O . GLN A 1 97 ? 1.332 -2.471 16.302 1.00 92.12 97 GLN A O 1
ATOM 738 N N . ILE A 1 98 ? -0.058 -4.045 15.475 1.00 92.12 98 ILE A N 1
ATOM 739 C CA . ILE A 1 98 ? -1.125 -3.847 16.469 1.00 92.12 98 ILE A CA 1
ATOM 740 C C . ILE A 1 98 ? -0.606 -4.188 17.866 1.00 92.12 98 ILE A C 1
ATOM 742 O O . ILE A 1 98 ? -0.747 -3.378 18.784 1.00 92.12 98 ILE A O 1
ATOM 746 N N .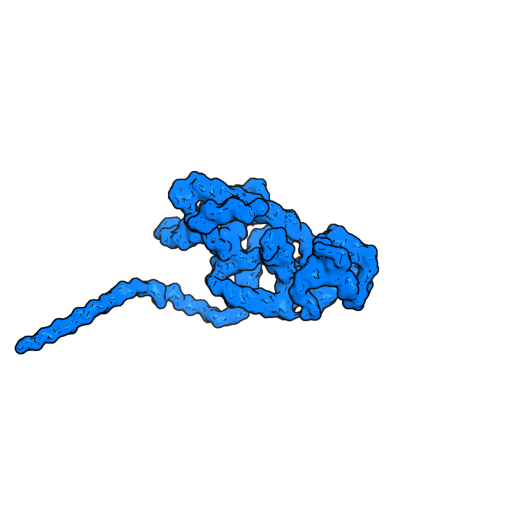 ARG A 1 99 ? 0.043 -5.348 18.019 1.00 91.69 99 ARG A N 1
ATOM 747 C CA . ARG A 1 99 ? 0.593 -5.802 19.303 1.00 91.69 99 ARG A CA 1
ATOM 748 C C . ARG A 1 99 ? 1.663 -4.859 19.840 1.00 91.69 99 ARG A C 1
ATOM 750 O O . ARG A 1 99 ? 1.611 -4.523 21.014 1.00 91.69 99 ARG A O 1
ATOM 757 N N . GLU A 1 100 ? 2.588 -4.414 18.993 1.00 90.81 100 GLU A N 1
ATOM 758 C CA . GLU A 1 100 ? 3.685 -3.516 19.377 1.00 90.81 100 GLU A CA 1
ATOM 759 C C . GLU A 1 100 ? 3.217 -2.091 19.689 1.00 90.81 100 GLU A C 1
ATOM 761 O O . GLU A 1 100 ? 3.847 -1.382 20.468 1.00 90.81 100 GLU A O 1
ATOM 766 N N . THR A 1 101 ? 2.127 -1.639 19.068 1.00 90.81 101 THR A N 1
ATOM 767 C CA . THR A 1 101 ? 1.632 -0.268 19.250 1.00 90.81 101 THR A CA 1
ATOM 768 C C . THR A 1 101 ? 0.676 -0.142 20.428 1.00 90.81 101 THR A C 1
ATOM 770 O O . THR A 1 101 ? 0.678 0.885 21.099 1.00 90.81 101 THR A O 1
ATOM 773 N N . LEU A 1 102 ? -0.153 -1.160 20.660 1.00 89.81 102 LEU A N 1
ATOM 774 C CA . LEU A 1 102 ? -1.169 -1.178 21.711 1.00 89.81 102 LEU A CA 1
ATOM 775 C C . LEU A 1 102 ? -0.728 -2.048 22.897 1.00 89.81 102 LEU A C 1
ATOM 777 O O . LEU A 1 102 ? -1.561 -2.709 23.516 1.00 89.81 102 LEU A O 1
ATOM 781 N N . THR A 1 103 ? 0.572 -2.075 23.210 1.00 89.50 103 THR A N 1
ATOM 782 C CA . THR A 1 103 ? 1.129 -2.880 24.313 1.00 89.50 103 THR A CA 1
ATOM 783 C C . THR A 1 103 ? 0.474 -2.560 25.651 1.00 89.50 103 THR A C 1
ATOM 785 O O . THR A 1 103 ? 0.190 -3.468 26.428 1.00 89.50 103 THR A O 1
ATOM 788 N N . ASP A 1 104 ? 0.175 -1.283 25.885 1.00 88.81 104 ASP A N 1
ATOM 789 C CA . ASP A 1 104 ? -0.412 -0.795 27.137 1.00 88.81 104 ASP A CA 1
ATOM 790 C C . ASP A 1 104 ? -1.932 -1.041 27.210 1.00 88.81 104 ASP A C 1
ATOM 792 O O . ASP A 1 104 ? -2.538 -0.932 28.273 1.00 88.81 104 ASP A O 1
ATOM 796 N N . LEU A 1 105 ? -2.553 -1.413 26.084 1.00 89.38 105 LEU A N 1
ATOM 797 C CA . LEU A 1 105 ? -3.990 -1.647 25.923 1.00 89.38 105 LEU A CA 1
ATOM 798 C C . LEU A 1 105 ? -4.234 -3.084 25.437 1.00 89.38 105 LEU A C 1
ATOM 800 O O . LEU A 1 105 ? -4.854 -3.314 24.396 1.00 89.38 105 LEU A O 1
ATOM 804 N N . ALA A 1 106 ? -3.723 -4.064 26.187 1.00 88.94 106 ALA A N 1
ATOM 805 C CA . ALA A 1 106 ? -3.707 -5.474 25.787 1.00 88.94 106 ALA A CA 1
ATOM 806 C C . ALA A 1 106 ? -5.096 -6.027 25.412 1.00 88.94 106 ALA A C 1
ATOM 808 O O . ALA A 1 106 ? -5.230 -6.719 24.402 1.00 88.94 106 ALA A O 1
ATOM 809 N N . GLU A 1 107 ? -6.144 -5.680 26.167 1.00 89.75 107 GLU A N 1
ATOM 810 C CA . GLU A 1 107 ? -7.515 -6.116 25.866 1.00 89.75 107 GLU A CA 1
ATOM 811 C C . GLU A 1 107 ? -8.030 -5.543 24.541 1.00 89.75 107 GLU A C 1
ATOM 813 O O . GLU A 1 107 ? -8.617 -6.267 23.736 1.00 89.75 107 GLU A O 1
ATOM 818 N N . LEU A 1 108 ? -7.788 -4.253 24.280 1.00 89.69 108 LEU A N 1
ATOM 819 C CA . LEU A 1 108 ? -8.153 -3.613 23.016 1.00 89.69 108 LEU A CA 1
ATOM 820 C C . LEU A 1 108 ? -7.366 -4.222 21.852 1.00 89.69 108 LEU A C 1
ATOM 822 O O . LEU A 1 108 ? -7.947 -4.541 20.817 1.00 89.69 108 LEU A O 1
ATOM 826 N N . SER A 1 109 ? -6.063 -4.441 22.039 1.00 91.00 109 SER A N 1
ATOM 827 C CA . SER A 1 109 ? -5.186 -5.098 21.067 1.00 91.00 109 SER A CA 1
ATOM 828 C C . SER A 1 109 ? -5.699 -6.492 20.694 1.00 91.00 109 SER A C 1
ATOM 830 O O . SER A 1 109 ? -5.797 -6.831 19.512 1.00 91.00 109 SER A O 1
ATOM 832 N N . GLN A 1 110 ? -6.117 -7.289 21.682 1.00 90.62 110 GLN A N 1
ATOM 833 C CA . GLN A 1 110 ? -6.669 -8.625 21.466 1.00 90.62 110 GLN A CA 1
ATOM 834 C C . GLN A 1 110 ? -8.030 -8.589 20.757 1.00 90.62 110 GLN A C 1
ATOM 836 O O . GLN A 1 110 ? -8.226 -9.308 19.777 1.00 90.62 110 GLN A O 1
ATOM 841 N N . ARG A 1 111 ? -8.962 -7.736 21.201 1.00 90.81 111 ARG A N 1
ATOM 842 C CA . ARG A 1 111 ? -10.286 -7.595 20.566 1.00 90.81 111 ARG A CA 1
ATOM 843 C C . ARG A 1 111 ? -10.163 -7.110 19.124 1.00 90.81 111 ARG A C 1
ATOM 845 O O . ARG A 1 111 ? -10.768 -7.685 18.219 1.00 90.81 111 ARG A O 1
ATOM 852 N N . TYR A 1 112 ? -9.331 -6.095 18.897 1.00 89.75 112 TYR A N 1
ATOM 853 C CA . TYR A 1 112 ? -9.094 -5.539 17.572 1.00 89.75 112 TYR A CA 1
ATOM 854 C C . TYR A 1 112 ? -8.406 -6.551 16.651 1.00 89.75 112 TYR A C 1
ATOM 856 O O . TYR A 1 112 ? -8.889 -6.791 15.550 1.00 89.75 112 TYR A O 1
ATOM 864 N N . SER A 1 113 ? -7.338 -7.219 17.098 1.00 90.00 113 SER A N 1
ATOM 865 C CA . SER A 1 113 ? -6.655 -8.250 16.298 1.00 90.00 113 SER A CA 1
ATOM 866 C C . SER A 1 113 ? -7.556 -9.442 15.956 1.00 90.00 113 SER A C 1
ATOM 868 O O . SER A 1 113 ? -7.515 -9.924 14.820 1.00 90.00 113 SER A O 1
ATOM 870 N N . ALA A 1 114 ? -8.406 -9.884 16.887 1.00 88.81 114 ALA A N 1
ATOM 871 C CA . ALA A 1 114 ? -9.388 -10.939 16.645 1.00 88.81 114 ALA A CA 1
ATOM 872 C C . ALA A 1 114 ? -10.424 -10.516 15.595 1.00 88.81 114 ALA A C 1
ATOM 874 O O . ALA A 1 114 ? -10.688 -11.263 14.653 1.00 88.81 114 ALA A O 1
ATOM 875 N N . PHE A 1 115 ? -10.953 -9.295 15.701 1.00 88.19 115 PHE A N 1
ATOM 876 C CA . PHE A 1 115 ? -11.873 -8.741 14.710 1.00 88.19 115 PHE A CA 1
ATOM 877 C C . PHE A 1 115 ? -11.225 -8.621 13.328 1.00 88.19 115 PHE A C 1
ATOM 879 O O . PHE A 1 115 ? -11.796 -9.038 12.325 1.00 88.19 115 PHE A O 1
ATOM 886 N N . ILE A 1 116 ? -10.009 -8.093 13.271 1.00 86.94 116 ILE A N 1
ATOM 887 C CA . ILE A 1 116 ? -9.247 -7.903 12.038 1.00 86.94 116 ILE A CA 1
ATOM 888 C C . ILE A 1 116 ? -8.963 -9.243 11.352 1.00 86.94 116 ILE A C 1
ATOM 890 O O . ILE A 1 116 ? -9.083 -9.324 10.132 1.00 86.94 116 ILE A O 1
ATOM 894 N N . SER A 1 117 ? -8.640 -10.283 12.127 1.00 84.06 117 SER A N 1
ATOM 895 C CA . SER A 1 117 ? -8.378 -11.646 11.635 1.00 84.06 117 SER A CA 1
ATOM 896 C C . SER A 1 117 ? -9.645 -12.413 11.275 1.00 84.06 117 SER A C 1
ATOM 898 O O . SER A 1 117 ? -9.597 -13.357 10.489 1.00 84.06 117 SER A O 1
ATOM 900 N N . SER A 1 118 ? -10.788 -12.025 11.840 1.00 76.94 118 SER A N 1
ATOM 901 C CA . SER A 1 118 ? -12.065 -12.615 11.476 1.00 76.94 118 SER A CA 1
ATOM 902 C C . SER A 1 118 ? -12.399 -12.224 10.032 1.00 76.94 118 SER A C 1
ATOM 904 O O . SER A 1 118 ? -12.529 -11.044 9.706 1.00 76.94 118 SER A O 1
ATOM 906 N N . ALA A 1 119 ? -12.573 -13.213 9.148 1.00 63.47 119 ALA A N 1
ATOM 907 C CA . ALA A 1 119 ? -12.920 -13.020 7.730 1.00 63.47 119 ALA A CA 1
ATOM 908 C C . ALA A 1 119 ? -14.273 -12.298 7.501 1.00 63.47 119 ALA A C 1
ATOM 910 O O . ALA A 1 119 ? -14.749 -12.157 6.378 1.00 63.47 119 ALA A O 1
ATOM 911 N N . THR A 1 120 ? -14.911 -11.842 8.576 1.00 60.22 120 THR A N 1
ATOM 912 C CA . THR A 1 120 ? -16.153 -11.080 8.619 1.00 60.22 120 THR A CA 1
ATOM 913 C C . THR A 1 120 ? -16.045 -9.675 8.026 1.00 60.22 120 THR A C 1
ATOM 915 O O . THR A 1 120 ? -17.081 -9.127 7.656 1.00 60.22 120 THR A O 1
ATOM 918 N N . HIS A 1 121 ? -14.845 -9.085 7.925 1.00 62.56 121 HIS A N 1
ATOM 919 C CA . HIS A 1 121 ? -14.653 -7.753 7.338 1.00 62.56 121 HIS A CA 1
ATOM 920 C C . HIS A 1 121 ? -13.393 -7.668 6.462 1.00 62.56 121 HIS A C 1
ATOM 922 O O . HIS A 1 121 ? -12.306 -7.334 6.932 1.00 62.56 121 HIS A O 1
ATOM 928 N N . ASP A 1 122 ? -13.588 -7.906 5.164 1.00 65.69 122 ASP A N 1
ATOM 929 C CA . ASP A 1 122 ? -12.599 -7.676 4.092 1.00 65.69 122 ASP A CA 1
ATOM 930 C C . ASP A 1 122 ? -12.585 -6.205 3.600 1.00 65.69 122 ASP A C 1
ATOM 932 O O . ASP A 1 122 ? -11.746 -5.774 2.811 1.00 65.69 122 ASP A O 1
ATOM 936 N N . GLY A 1 123 ? -13.540 -5.400 4.077 1.00 71.88 123 GLY A N 1
ATOM 937 C CA . GLY A 1 123 ? -13.662 -3.986 3.733 1.00 71.88 123 GLY A CA 1
ATOM 938 C C . GLY A 1 123 ? -12.530 -3.127 4.304 1.00 71.88 123 GLY A C 1
ATOM 939 O O . GLY A 1 123 ? -12.010 -3.374 5.394 1.00 71.88 123 GLY A O 1
ATOM 940 N N . VAL A 1 124 ? -12.176 -2.072 3.565 1.00 81.62 124 VAL A N 1
ATOM 941 C CA . VAL A 1 124 ? -11.243 -1.033 4.038 1.00 81.62 124 VAL A CA 1
ATOM 942 C C . VAL A 1 124 ? -11.964 -0.019 4.929 1.00 81.62 124 VAL A C 1
ATOM 944 O O . VAL A 1 124 ? -11.330 0.685 5.707 1.00 81.62 124 VAL A O 1
ATOM 947 N N . ASP A 1 125 ? -13.284 0.074 4.824 1.00 86.94 125 ASP A N 1
ATOM 948 C CA . ASP A 1 125 ? -14.144 0.947 5.606 1.00 86.94 125 ASP A CA 1
ATOM 949 C C . ASP A 1 125 ? -14.865 0.205 6.737 1.00 86.94 125 ASP A C 1
ATOM 951 O O . ASP A 1 125 ? -15.185 -0.980 6.647 1.00 86.94 125 ASP A O 1
ATOM 955 N N . ILE A 1 126 ? -15.104 0.931 7.825 1.00 88.75 126 ILE A N 1
ATOM 956 C CA . ILE A 1 126 ? -15.786 0.439 9.014 1.00 88.75 126 ILE A CA 1
ATOM 957 C C . ILE A 1 126 ? -16.610 1.557 9.650 1.00 88.75 126 ILE A C 1
ATOM 959 O O . ILE A 1 126 ? -16.186 2.711 9.707 1.00 88.75 126 ILE A O 1
ATOM 963 N N . THR A 1 127 ? -17.803 1.222 10.132 1.00 89.81 127 THR A N 1
ATOM 964 C CA . THR A 1 127 ? -18.687 2.172 10.814 1.00 89.81 127 THR A CA 1
ATOM 965 C C . THR A 1 127 ? -18.518 2.087 12.328 1.00 89.81 127 THR A C 1
ATOM 967 O O . THR A 1 127 ? -18.154 1.037 12.866 1.00 89.81 127 THR A O 1
ATOM 970 N N . ARG A 1 128 ? -18.838 3.178 13.036 1.00 88.69 128 ARG A N 1
ATOM 971 C CA . ARG A 1 128 ? -18.830 3.216 14.508 1.00 88.69 128 ARG A CA 1
ATOM 972 C C . ARG A 1 128 ? -19.692 2.107 15.109 1.00 88.69 128 ARG A C 1
ATOM 974 O O . ARG A 1 128 ? -19.264 1.448 16.047 1.00 88.69 128 ARG A O 1
ATOM 981 N N . ALA A 1 129 ? -20.864 1.851 14.527 1.00 87.12 129 ALA A N 1
ATOM 982 C CA . ALA A 1 129 ? -21.760 0.788 14.978 1.00 87.12 129 ALA A CA 1
ATOM 983 C C . ALA A 1 129 ? -21.085 -0.594 14.962 1.00 87.12 129 ALA A C 1
ATOM 985 O O . ALA A 1 129 ? -21.223 -1.344 15.918 1.00 87.12 129 ALA A O 1
ATOM 986 N N . VAL A 1 130 ? -20.304 -0.911 13.921 1.00 87.38 130 VAL A N 1
ATOM 987 C CA . VAL A 1 130 ? -19.580 -2.191 13.830 1.00 87.38 130 VAL A CA 1
ATOM 988 C C . VAL A 1 130 ? -18.435 -2.262 14.841 1.00 87.38 130 VAL A C 1
ATOM 990 O O . VAL A 1 130 ? -18.221 -3.321 15.427 1.00 87.38 130 VAL A O 1
ATOM 993 N N . LEU A 1 131 ? -17.716 -1.157 15.069 1.00 86.25 131 LEU A N 1
ATOM 994 C CA . LEU A 1 131 ? -16.663 -1.091 16.090 1.00 86.25 131 LEU A CA 1
ATOM 995 C C . LEU A 1 131 ? -17.240 -1.387 17.485 1.00 86.25 131 LEU A C 1
ATOM 997 O O . LEU A 1 131 ? -16.754 -2.272 18.187 1.00 86.25 131 LEU A O 1
ATOM 1001 N N . VAL A 1 132 ? -18.331 -0.711 17.849 1.00 88.25 132 VAL A N 1
ATOM 1002 C CA . VAL A 1 132 ? -18.980 -0.870 19.158 1.00 88.25 132 VAL A CA 1
ATOM 1003 C C . VAL A 1 132 ? -19.631 -2.248 19.304 1.00 88.25 132 VAL A C 1
ATOM 1005 O O . VAL A 1 132 ? -19.464 -2.883 20.336 1.00 88.25 132 VAL A O 1
ATOM 1008 N N . ASP A 1 133 ? -20.329 -2.746 18.283 1.00 86.31 133 ASP A N 1
ATOM 1009 C CA . ASP A 1 133 ? -21.060 -4.019 18.366 1.00 86.31 133 ASP A CA 1
ATOM 1010 C C . ASP A 1 133 ? -20.123 -5.237 18.316 1.00 86.31 133 ASP A C 1
ATOM 1012 O O . ASP A 1 133 ? -20.183 -6.121 19.170 1.00 86.31 133 ASP A O 1
ATOM 1016 N N . LYS A 1 134 ? -19.198 -5.277 17.345 1.00 83.44 134 LYS A N 1
ATOM 1017 C CA . LYS A 1 134 ? -18.352 -6.459 17.111 1.00 83.44 134 LYS A CA 1
ATOM 1018 C C . LYS A 1 134 ? -17.030 -6.444 17.860 1.00 83.44 134 LYS A C 1
ATOM 1020 O O . LYS A 1 134 ? -16.545 -7.509 18.230 1.00 83.44 134 LYS A O 1
ATOM 1025 N N . ILE A 1 135 ? -16.424 -5.272 18.046 1.00 83.44 135 ILE A N 1
ATOM 1026 C CA . ILE A 1 135 ? -15.144 -5.142 18.764 1.00 83.44 135 ILE A CA 1
ATOM 1027 C C . ILE A 1 135 ? -15.390 -4.788 20.235 1.00 83.44 135 ILE A C 1
ATOM 1029 O O . ILE A 1 135 ? -14.476 -4.923 21.045 1.00 83.44 135 ILE A O 1
ATOM 1033 N N . GLN A 1 136 ? -16.615 -4.391 20.611 1.00 84.12 136 GLN A N 1
ATOM 1034 C CA . GLN A 1 136 ? -16.963 -3.940 21.966 1.00 84.12 136 GLN A CA 1
ATOM 1035 C C . GLN A 1 136 ? -16.129 -2.728 22.403 1.00 84.12 136 GLN A C 1
ATOM 1037 O O . GLN A 1 136 ? -15.702 -2.626 23.550 1.00 84.12 136 GLN A O 1
ATOM 1042 N N . THR A 1 137 ? -15.808 -1.831 21.468 1.00 83.62 137 THR A N 1
ATOM 1043 C CA . THR A 1 137 ? -14.976 -0.648 21.740 1.00 83.62 137 THR A CA 1
ATOM 1044 C C . THR A 1 137 ? -15.765 0.478 22.393 1.00 83.62 137 THR A C 1
ATOM 1046 O O . THR A 1 137 ? -16.867 0.794 21.946 1.00 83.62 137 THR A O 1
ATOM 1049 N N . SER A 1 138 ? -15.153 1.129 23.384 1.00 88.25 138 SER A N 1
ATOM 1050 C CA . SER A 1 138 ? -15.585 2.440 23.892 1.00 88.25 138 SER A CA 1
ATOM 1051 C C . SER A 1 138 ? -15.199 3.574 22.924 1.00 88.25 138 SER A C 1
ATOM 1053 O O . SER A 1 138 ? -14.376 3.385 22.027 1.00 88.25 138 SER A O 1
ATOM 1055 N N . ASP A 1 139 ? -15.737 4.778 23.116 1.00 88.31 139 ASP A N 1
ATOM 1056 C CA . ASP A 1 139 ? -15.294 5.969 22.373 1.00 88.31 139 ASP A CA 1
ATOM 1057 C C . ASP A 1 139 ? -13.825 6.325 22.662 1.00 88.31 139 ASP A C 1
ATOM 1059 O O . ASP A 1 139 ? -13.104 6.787 21.770 1.00 88.31 139 ASP A O 1
ATOM 1063 N N . ASP A 1 140 ? -13.352 6.030 23.874 1.00 89.81 140 ASP A N 1
ATOM 1064 C CA . ASP A 1 140 ? -11.939 6.164 24.236 1.00 89.81 140 ASP A CA 1
ATOM 1065 C C . ASP A 1 140 ? -11.070 5.180 23.438 1.00 89.81 140 ASP A C 1
ATOM 1067 O O . ASP A 1 140 ? -10.056 5.579 22.867 1.00 89.81 140 ASP A O 1
ATOM 1071 N N . ASP A 1 141 ? -11.513 3.926 23.283 1.00 91.75 141 ASP A N 1
ATOM 1072 C CA . ASP A 1 141 ? -10.816 2.914 22.476 1.00 91.75 141 ASP A CA 1
ATOM 1073 C C . ASP A 1 141 ? -10.706 3.347 21.006 1.00 91.75 141 ASP A C 1
ATOM 1075 O O . ASP A 1 141 ? -9.655 3.199 20.380 1.00 91.75 141 ASP A O 1
ATOM 1079 N N . ILE A 1 142 ? -11.782 3.907 20.438 1.00 90.94 142 ILE A N 1
ATOM 1080 C CA . ILE A 1 142 ? -11.782 4.429 19.061 1.00 90.94 142 ILE A CA 1
ATOM 1081 C C . ILE A 1 142 ? -10.777 5.577 18.935 1.00 90.94 142 ILE A C 1
ATOM 1083 O O . ILE A 1 142 ? -10.026 5.649 17.957 1.00 90.94 142 ILE A O 1
ATOM 1087 N N . THR A 1 143 ? -10.731 6.455 19.936 1.00 92.38 143 THR A N 1
ATOM 1088 C CA . THR A 1 143 ? -9.776 7.562 19.996 1.00 92.38 143 THR A CA 1
ATOM 1089 C C . THR A 1 143 ? -8.335 7.051 20.061 1.00 92.38 143 THR A C 1
ATOM 1091 O O . THR A 1 143 ? -7.470 7.575 19.355 1.00 92.38 143 THR A O 1
ATOM 1094 N N . GLU A 1 144 ? -8.064 5.995 20.827 1.00 93.50 144 GLU A N 1
ATOM 1095 C CA . GLU A 1 144 ? -6.744 5.360 20.879 1.00 93.50 144 GLU A CA 1
ATOM 1096 C C . GLU A 1 144 ? -6.370 4.672 19.559 1.00 93.50 144 GLU A C 1
ATOM 1098 O O . GLU A 1 144 ? -5.249 4.836 19.077 1.00 93.50 144 GLU A O 1
ATOM 1103 N N . LEU A 1 145 ? -7.307 3.998 18.885 1.00 92.25 145 LEU A N 1
ATOM 1104 C CA . LEU A 1 145 ? -7.071 3.413 17.557 1.00 92.25 145 LEU A CA 1
ATOM 1105 C C . LEU A 1 145 ? -6.771 4.475 16.484 1.00 92.25 145 LEU A C 1
ATOM 1107 O O . LEU A 1 145 ? -5.936 4.246 15.600 1.00 92.25 145 LEU A O 1
ATOM 1111 N N . LEU A 1 146 ? -7.417 5.643 16.562 1.00 93.06 146 LEU A N 1
ATOM 1112 C CA . LEU A 1 146 ? -7.124 6.798 15.708 1.00 93.06 146 LEU A CA 1
ATOM 1113 C C . LEU A 1 146 ? -5.720 7.353 15.985 1.00 93.06 146 LEU A C 1
ATOM 1115 O O . LEU A 1 146 ? -4.947 7.552 15.047 1.00 93.06 146 LEU A O 1
ATOM 1119 N N . LYS A 1 147 ? -5.359 7.555 17.260 1.00 91.94 147 LYS A N 1
ATOM 1120 C CA . LYS A 1 147 ? -4.022 8.031 17.664 1.00 91.94 147 LYS A CA 1
ATOM 1121 C C . LYS A 1 147 ? -2.914 7.057 17.257 1.00 91.94 147 LYS A C 1
ATOM 1123 O O . LYS A 1 147 ? -1.868 7.481 16.771 1.00 91.94 147 LYS A O 1
ATOM 1128 N N . ALA A 1 148 ? -3.159 5.759 17.412 1.00 91.31 148 ALA A N 1
ATOM 1129 C CA . ALA A 1 148 ? -2.247 4.691 17.017 1.00 91.31 148 ALA A CA 1
ATOM 1130 C C . ALA A 1 148 ? -2.081 4.565 15.487 1.00 91.31 148 ALA A C 1
ATOM 1132 O O . ALA A 1 148 ? -1.104 3.980 15.011 1.00 91.31 148 ALA A O 1
ATOM 1133 N N . GLY A 1 149 ? -3.004 5.138 14.704 1.00 90.94 149 GLY A N 1
ATOM 1134 C CA . GLY A 1 149 ? -2.978 5.134 13.240 1.00 90.94 149 GLY A CA 1
ATOM 1135 C C . GLY A 1 149 ? -3.604 3.896 12.590 1.00 90.94 149 GLY A C 1
ATOM 1136 O O . GLY A 1 149 ? -3.417 3.683 11.388 1.00 90.94 149 GLY A O 1
ATOM 1137 N N . PHE A 1 150 ? -4.348 3.094 13.359 1.00 92.38 150 PHE A N 1
ATOM 1138 C CA . PHE A 1 150 ? -5.100 1.936 12.857 1.00 92.38 150 PHE A CA 1
ATOM 1139 C C . PHE A 1 150 ? -6.472 2.311 12.300 1.00 92.38 150 PHE A C 1
ATOM 1141 O O . PHE A 1 150 ? -7.053 1.555 11.521 1.00 92.38 150 PHE A O 1
ATOM 1148 N N . LEU A 1 151 ? -6.966 3.501 12.637 1.00 91.94 151 LEU A N 1
ATOM 1149 C CA . LEU A 1 151 ? -8.147 4.105 12.037 1.00 91.94 151 LEU A CA 1
ATOM 1150 C C . LEU A 1 151 ? -7.809 5.481 11.463 1.00 91.94 151 LEU A C 1
ATOM 1152 O O . LEU A 1 151 ? -6.924 6.183 11.947 1.00 91.94 151 LEU A O 1
ATOM 1156 N N . THR A 1 152 ? -8.544 5.881 10.432 1.00 91.19 152 THR A N 1
ATOM 1157 C CA . THR A 1 152 ? -8.538 7.247 9.893 1.00 91.19 152 THR A CA 1
ATOM 1158 C C . THR A 1 152 ? -9.964 7.677 9.576 1.00 91.19 152 THR A C 1
ATOM 1160 O O . THR A 1 152 ? -10.791 6.850 9.201 1.00 91.19 152 THR A O 1
ATOM 1163 N N . HIS A 1 153 ? -10.284 8.960 9.735 1.00 90.25 153 HIS A N 1
ATOM 1164 C CA . HIS A 1 153 ? -11.636 9.454 9.469 1.00 90.25 153 HIS A CA 1
ATOM 1165 C C . HIS A 1 153 ? -11.985 9.387 7.976 1.00 90.25 153 HIS A C 1
ATOM 1167 O O . HIS A 1 153 ? -11.215 9.848 7.130 1.00 90.25 153 HIS A O 1
ATOM 1173 N N . LYS A 1 154 ? -13.173 8.853 7.669 1.00 88.94 154 LYS A N 1
ATOM 1174 C CA . LYS A 1 154 ? -13.795 8.915 6.339 1.00 88.94 154 LYS A CA 1
ATOM 1175 C C . LYS A 1 154 ? -14.908 9.960 6.317 1.00 88.94 154 LYS A C 1
ATOM 1177 O O . LYS A 1 154 ? -14.900 10.842 5.462 1.00 88.94 154 LYS A O 1
ATOM 1182 N N . SER A 1 155 ? -15.838 9.861 7.261 1.00 89.88 155 SER A N 1
ATOM 1183 C CA . SER A 1 155 ? -16.958 10.786 7.461 1.00 89.88 155 SER A CA 1
ATOM 1184 C C . SER A 1 155 ? -17.446 10.709 8.912 1.00 89.88 155 SER A C 1
ATOM 1186 O O . SER A 1 155 ? -16.787 10.107 9.760 1.00 89.88 155 SER A O 1
ATOM 1188 N N . VAL A 1 156 ? -18.584 11.339 9.216 1.00 88.25 156 VAL A N 1
ATOM 1189 C CA . VAL A 1 156 ? -19.246 11.192 10.520 1.00 88.25 156 VAL A CA 1
ATOM 1190 C C . VAL A 1 156 ? -19.576 9.715 10.738 1.00 88.25 156 VAL A C 1
ATOM 1192 O O . VAL A 1 156 ? -20.180 9.102 9.863 1.00 88.25 156 VAL A O 1
ATOM 1195 N N . ASP A 1 157 ? -19.125 9.156 11.862 1.00 87.81 157 ASP A N 1
ATOM 1196 C CA . ASP A 1 157 ? -19.301 7.750 12.259 1.00 87.81 157 ASP A CA 1
ATOM 1197 C C . ASP A 1 157 ? -18.786 6.687 11.267 1.00 87.81 157 ASP A C 1
ATOM 1199 O O . ASP A 1 157 ? -19.077 5.496 11.420 1.00 87.81 157 ASP A O 1
ATOM 1203 N N . GLU A 1 158 ? -17.962 7.081 10.291 1.00 91.25 158 GLU A N 1
ATOM 1204 C CA . GLU A 1 158 ? -17.287 6.161 9.375 1.00 91.25 158 GLU A CA 1
ATOM 1205 C C . GLU A 1 158 ? -15.776 6.385 9.366 1.00 91.25 158 GLU A C 1
ATOM 1207 O O . GLU A 1 158 ? -15.267 7.511 9.279 1.00 91.25 158 GLU A O 1
ATOM 1212 N N . TYR A 1 159 ? -15.047 5.277 9.359 1.00 91.81 159 TYR A N 1
ATOM 1213 C CA . TYR A 1 159 ? -13.597 5.240 9.434 1.00 91.81 159 TYR A CA 1
ATOM 1214 C C . TYR A 1 159 ? -13.033 4.332 8.343 1.00 91.81 159 TYR A C 1
ATOM 1216 O O . TYR A 1 159 ? -13.663 3.362 7.930 1.00 91.81 159 TYR A O 1
ATOM 1224 N N . TYR A 1 160 ? -11.818 4.622 7.889 1.00 91.19 160 TYR A N 1
ATOM 1225 C CA . TYR A 1 160 ? -11.005 3.659 7.159 1.00 91.19 160 TYR A CA 1
ATOM 1226 C C . TYR A 1 160 ? -10.075 2.936 8.121 1.00 91.19 160 TYR A C 1
ATOM 1228 O O . TYR A 1 160 ? -9.392 3.567 8.934 1.00 91.19 160 TYR A O 1
ATOM 1236 N N . ILE A 1 161 ? -9.998 1.622 7.963 1.00 91.25 161 ILE A N 1
ATOM 1237 C CA . ILE A 1 161 ? -8.966 0.799 8.572 1.00 91.25 161 ILE A CA 1
ATOM 1238 C C . ILE A 1 161 ? -7.638 1.141 7.900 1.00 91.25 161 ILE A C 1
ATOM 1240 O O . ILE A 1 161 ? -7.506 1.157 6.675 1.00 91.25 161 ILE A O 1
ATOM 1244 N N . SER A 1 162 ? -6.657 1.455 8.733 1.00 91.69 162 SER A N 1
ATOM 1245 C CA . SER A 1 162 ? -5.361 1.993 8.354 1.00 91.69 162 SER A CA 1
ATOM 1246 C C . SER A 1 162 ? -4.238 1.195 9.022 1.00 91.69 162 SER A C 1
ATOM 1248 O O . SER A 1 162 ? -4.467 0.359 9.899 1.00 91.69 162 SER A O 1
ATOM 1250 N N . ALA A 1 163 ? -3.013 1.440 8.568 1.00 91.25 163 ALA A N 1
ATOM 1251 C CA . ALA A 1 163 ? -1.797 0.907 9.158 1.00 91.25 163 ALA A CA 1
ATOM 1252 C C . ALA A 1 163 ? -0.949 2.036 9.741 1.00 91.25 163 ALA A C 1
ATOM 1254 O O . ALA A 1 163 ? -0.939 3.168 9.234 1.00 91.25 163 ALA A O 1
ATOM 1255 N N . ARG A 1 164 ? -0.180 1.711 10.782 1.00 90.62 164 ARG A N 1
ATOM 1256 C CA . ARG A 1 164 ? 0.710 2.676 11.420 1.00 90.62 164 ARG A CA 1
ATOM 1257 C C . ARG A 1 164 ? 1.718 3.209 10.403 1.00 90.62 164 ARG A C 1
ATOM 1259 O O . ARG A 1 164 ? 2.278 2.464 9.603 1.00 90.62 164 ARG A O 1
ATOM 1266 N N . SER A 1 165 ? 1.952 4.521 10.432 1.00 88.44 165 SER A N 1
ATOM 1267 C CA . SER A 1 165 ? 2.908 5.207 9.548 1.00 88.44 165 SER A CA 1
ATOM 1268 C C . SER A 1 165 ? 2.601 5.110 8.041 1.00 88.44 165 SER A C 1
ATOM 1270 O O . SER A 1 165 ? 3.472 5.422 7.223 1.00 88.44 165 SER A O 1
ATOM 1272 N N . ILE A 1 166 ? 1.367 4.764 7.641 1.00 89.75 166 ILE A N 1
ATOM 1273 C CA . ILE A 1 166 ? 0.968 4.703 6.221 1.00 89.75 166 ILE A CA 1
ATOM 1274 C C . ILE A 1 166 ? 1.185 6.037 5.490 1.00 89.75 166 ILE A C 1
ATOM 1276 O O . ILE A 1 166 ? 1.638 6.056 4.346 1.00 89.75 166 ILE A O 1
ATOM 1280 N N . GLY A 1 167 ? 0.942 7.168 6.162 1.00 88.62 167 GLY A N 1
ATOM 1281 C CA . GLY A 1 167 ? 1.156 8.504 5.599 1.00 88.62 167 GLY A CA 1
ATOM 1282 C C . GLY A 1 167 ? 2.633 8.824 5.355 1.00 88.62 167 GLY A C 1
ATOM 1283 O O . GLY A 1 167 ? 2.978 9.421 4.335 1.00 88.62 167 GLY A O 1
ATOM 1284 N N . VAL A 1 168 ? 3.522 8.370 6.248 1.00 89.81 168 VAL A N 1
ATOM 1285 C CA . VAL A 1 168 ? 4.979 8.525 6.098 1.00 89.81 168 VAL A CA 1
ATOM 1286 C C . VAL A 1 168 ? 5.474 7.697 4.916 1.00 89.81 168 VAL A C 1
ATOM 1288 O O . VAL A 1 168 ? 6.196 8.224 4.065 1.00 89.81 168 VAL A O 1
ATOM 1291 N N . TYR A 1 169 ? 5.029 6.437 4.820 1.00 92.06 169 TYR A N 1
ATOM 1292 C CA . TYR A 1 169 ? 5.302 5.571 3.672 1.00 92.06 169 TYR A CA 1
ATOM 1293 C C . TYR A 1 169 ? 4.839 6.233 2.369 1.00 92.06 169 TYR A C 1
ATOM 1295 O O . TYR A 1 169 ? 5.632 6.414 1.445 1.00 92.06 169 TYR A O 1
ATOM 1303 N N . TRP A 1 170 ? 3.576 6.662 2.317 1.00 91.75 170 TRP A N 1
ATOM 1304 C CA . TRP A 1 170 ? 2.967 7.218 1.112 1.00 91.75 170 TRP A CA 1
ATOM 1305 C C . TRP A 1 170 ? 3.631 8.524 0.663 1.00 91.75 170 TRP A C 1
ATOM 1307 O O . TRP A 1 170 ? 3.988 8.675 -0.507 1.00 91.75 170 TRP A O 1
ATOM 1317 N N . GLY A 1 171 ? 3.871 9.453 1.591 1.00 91.19 171 GLY A N 1
ATOM 1318 C CA . GLY A 1 171 ? 4.546 10.716 1.292 1.00 91.19 171 GLY A CA 1
ATOM 1319 C C . GLY A 1 171 ? 5.991 10.514 0.825 1.00 91.19 171 GLY A C 1
ATOM 1320 O O . GLY A 1 171 ? 6.435 11.169 -0.119 1.00 91.19 171 GLY A O 1
ATOM 1321 N N . SER A 1 172 ? 6.716 9.583 1.451 1.00 91.56 172 SER A N 1
ATOM 1322 C CA . SER A 1 172 ? 8.063 9.177 1.036 1.00 91.56 172 SER A CA 1
ATOM 1323 C C . SER A 1 172 ? 8.062 8.592 -0.379 1.00 91.56 172 SER A C 1
ATOM 1325 O O . SER A 1 172 ? 8.870 8.989 -1.221 1.00 91.56 172 SER A O 1
ATOM 1327 N N . TYR A 1 173 ? 7.120 7.694 -0.664 1.00 91.69 173 TYR A N 1
ATOM 1328 C CA . TYR A 1 173 ? 6.954 7.074 -1.971 1.00 91.69 173 TYR A CA 1
ATOM 1329 C C . TYR A 1 173 ? 6.671 8.109 -3.076 1.00 91.69 173 TYR A C 1
ATOM 1331 O O . TYR A 1 173 ? 7.336 8.079 -4.113 1.00 91.69 173 TYR A O 1
ATOM 1339 N N . ILE A 1 174 ? 5.750 9.061 -2.858 1.00 91.00 174 ILE A N 1
ATOM 1340 C CA . ILE A 1 174 ? 5.440 10.111 -3.848 1.00 91.00 174 ILE A CA 1
ATOM 1341 C C . ILE A 1 174 ? 6.697 10.912 -4.197 1.00 91.00 174 ILE A C 1
ATOM 1343 O O . ILE A 1 174 ? 7.006 11.096 -5.379 1.00 91.00 174 ILE A O 1
ATOM 1347 N N . ARG A 1 175 ? 7.443 11.362 -3.180 1.00 92.62 175 ARG A N 1
ATOM 1348 C CA . ARG A 1 175 ? 8.678 12.131 -3.382 1.00 92.62 175 ARG A CA 1
ATOM 1349 C C . ARG A 1 175 ? 9.738 11.315 -4.117 1.00 92.62 175 ARG A C 1
ATOM 1351 O O . ARG A 1 175 ? 10.328 11.810 -5.073 1.00 92.62 175 ARG A O 1
ATOM 1358 N N . GLY A 1 176 ? 9.927 10.048 -3.743 1.00 92.06 176 GLY A N 1
ATOM 1359 C CA . GLY A 1 176 ? 10.860 9.146 -4.425 1.00 92.06 176 GLY A CA 1
ATOM 1360 C C . GLY A 1 176 ? 10.515 8.919 -5.892 1.00 92.06 176 GLY A C 1
ATOM 1361 O O . GLY A 1 176 ? 11.388 8.995 -6.757 1.00 92.06 176 GLY A O 1
ATOM 1362 N N . ARG A 1 177 ? 9.230 8.721 -6.196 1.00 91.44 177 ARG A N 1
ATOM 1363 C CA . ARG A 1 177 ? 8.734 8.589 -7.569 1.00 91.44 177 ARG A CA 1
ATOM 1364 C C . ARG A 1 177 ? 9.024 9.842 -8.396 1.00 91.44 177 ARG A C 1
ATOM 1366 O O . ARG A 1 177 ? 9.500 9.729 -9.526 1.00 91.44 177 ARG A O 1
ATOM 1373 N N . GLN A 1 178 ? 8.753 11.025 -7.846 1.00 91.12 178 GLN A N 1
ATOM 1374 C CA . GLN A 1 178 ? 9.028 12.301 -8.512 1.00 91.12 178 GLN A CA 1
ATOM 1375 C C . GLN A 1 178 ? 10.530 12.505 -8.746 1.00 91.12 178 GLN A C 1
ATOM 1377 O O . GLN A 1 178 ? 10.932 12.818 -9.868 1.00 91.12 178 GLN A O 1
ATOM 1382 N N . GLU A 1 179 ? 11.363 12.275 -7.727 1.00 92.38 179 GLU A N 1
ATOM 1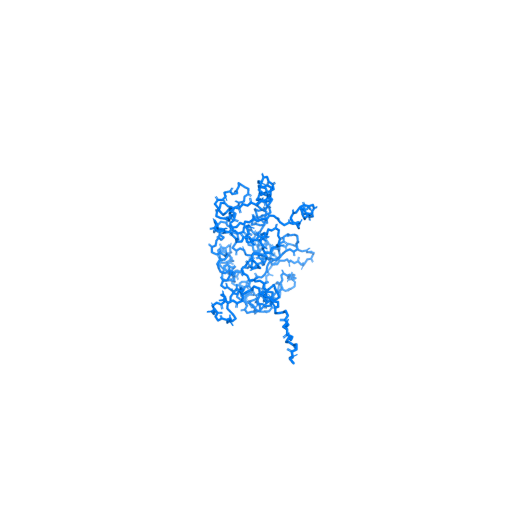383 C CA . GLU A 1 179 ? 12.822 12.387 -7.821 1.00 92.38 179 GLU A CA 1
ATOM 1384 C C . GLU A 1 179 ? 13.381 11.468 -8.918 1.00 92.38 179 GLU A C 1
ATOM 1386 O O . GLU A 1 179 ? 14.161 11.915 -9.768 1.00 92.38 179 GLU A O 1
ATOM 1391 N N . LEU A 1 180 ? 12.945 10.203 -8.942 1.00 90.94 180 LEU A N 1
ATOM 1392 C CA . LEU A 1 180 ? 13.417 9.215 -9.905 1.00 90.94 180 LEU A CA 1
ATOM 1393 C C . LEU A 1 180 ? 12.980 9.560 -11.334 1.00 90.94 180 LEU A C 1
ATOM 1395 O O . LEU A 1 180 ? 13.809 9.552 -12.242 1.00 90.94 180 LEU A O 1
ATOM 1399 N N . LEU A 1 181 ? 11.718 9.951 -11.545 1.00 89.62 181 LEU A N 1
ATOM 1400 C CA . LEU A 1 181 ? 11.228 10.370 -12.863 1.00 89.62 181 LEU A CA 1
ATOM 1401 C C . LEU A 1 181 ? 11.957 11.617 -13.384 1.00 89.62 181 LEU A C 1
ATOM 1403 O O . LEU A 1 181 ? 12.372 11.646 -14.543 1.00 89.62 181 LEU A O 1
ATOM 1407 N N . LEU A 1 182 ? 12.160 12.637 -12.542 1.00 89.69 182 LEU A N 1
ATOM 1408 C CA . LEU A 1 182 ? 12.916 13.842 -12.909 1.00 89.69 182 LEU A CA 1
ATOM 1409 C C . LEU A 1 182 ? 14.385 13.533 -13.211 1.00 89.69 182 LEU A C 1
ATOM 1411 O O . LEU A 1 182 ? 15.017 14.197 -14.036 1.00 89.69 182 LEU A O 1
ATOM 1415 N N . TRP A 1 183 ? 14.961 12.543 -12.536 1.00 90.31 183 TRP A N 1
ATOM 1416 C CA . TRP A 1 183 ? 16.309 12.079 -12.827 1.00 90.31 183 TRP A CA 1
ATOM 1417 C C . TRP A 1 183 ? 16.382 11.317 -14.159 1.00 90.31 183 TRP A C 1
ATOM 1419 O O . TRP A 1 183 ? 17.253 11.647 -14.965 1.00 90.31 183 TRP A O 1
ATOM 1429 N N . LEU A 1 184 ? 15.450 10.397 -14.453 1.00 89.56 184 LEU A N 1
ATOM 1430 C CA . LEU A 1 184 ? 15.393 9.694 -15.746 1.00 89.56 184 LEU A CA 1
ATOM 1431 C C . LEU A 1 184 ? 15.169 10.658 -16.921 1.00 89.56 184 LEU A C 1
ATOM 1433 O O . LEU A 1 184 ? 15.825 10.524 -17.951 1.00 89.56 184 LEU A O 1
ATOM 1437 N N . LYS A 1 185 ? 14.299 11.668 -16.766 1.00 88.81 185 LYS A N 1
ATOM 1438 C CA . LYS A 1 185 ? 14.013 12.662 -17.822 1.00 88.81 185 LYS A CA 1
ATOM 1439 C C . LYS A 1 185 ? 15.248 13.454 -18.265 1.00 88.81 185 LYS A C 1
ATOM 1441 O O . LYS A 1 185 ? 15.286 13.926 -19.396 1.00 88.81 185 LYS A O 1
ATOM 1446 N N . ARG A 1 186 ? 16.256 13.586 -17.394 1.00 88.94 186 ARG A N 1
ATOM 1447 C CA . ARG A 1 186 ? 17.525 14.280 -17.679 1.00 88.94 186 ARG A CA 1
ATOM 1448 C C . ARG A 1 186 ? 18.576 13.390 -18.351 1.00 88.94 186 ARG A C 1
ATOM 1450 O O . ARG A 1 186 ? 19.633 13.891 -18.726 1.00 88.94 186 ARG A O 1
ATOM 1457 N N . LYS A 1 187 ? 18.343 12.078 -18.470 1.00 89.06 187 LYS A N 1
ATOM 1458 C CA . LYS A 1 187 ? 19.291 11.149 -19.099 1.00 89.06 187 LYS A CA 1
ATOM 1459 C C . LYS A 1 187 ? 19.200 11.198 -20.620 1.00 89.06 187 LYS A C 1
ATOM 1461 O O . LYS A 1 187 ? 18.132 11.421 -21.189 1.00 89.06 187 LYS A O 1
ATOM 1466 N N . GLN A 1 188 ? 20.338 10.959 -21.269 1.00 82.25 188 GLN A N 1
ATOM 1467 C CA . GLN A 1 188 ? 20.411 10.831 -22.723 1.00 82.25 188 GLN A CA 1
ATOM 1468 C C . GLN A 1 188 ? 19.479 9.709 -23.186 1.00 82.25 188 GLN A C 1
ATOM 1470 O O . GLN A 1 188 ? 19.431 8.643 -22.575 1.00 82.25 188 GLN A O 1
ATOM 1475 N N . PHE A 1 189 ? 18.683 9.994 -24.219 1.00 81.50 189 PHE A N 1
ATOM 1476 C CA . PHE A 1 189 ? 17.633 9.108 -24.739 1.00 81.50 189 PHE A CA 1
ATOM 1477 C C . PHE A 1 189 ? 16.567 8.680 -23.714 1.00 81.50 189 PHE A C 1
ATOM 1479 O O . PHE A 1 189 ? 15.793 7.767 -23.988 1.00 81.50 189 PHE A O 1
ATOM 1486 N N . ARG A 1 190 ? 16.501 9.337 -22.541 1.00 87.69 190 ARG A N 1
ATOM 1487 C CA . ARG A 1 190 ? 15.549 9.030 -21.458 1.00 87.69 190 ARG A CA 1
ATOM 1488 C C . ARG A 1 190 ? 15.585 7.552 -21.037 1.00 87.69 190 ARG A C 1
ATOM 1490 O O . ARG A 1 190 ? 14.559 6.978 -20.666 1.00 87.69 190 ARG A O 1
ATOM 1497 N N . GLN A 1 191 ? 16.777 6.955 -21.095 1.00 89.81 191 GLN A N 1
ATOM 1498 C CA . GLN A 1 191 ? 17.019 5.555 -20.765 1.00 89.81 191 GLN A CA 1
ATOM 1499 C C . GLN A 1 191 ? 18.258 5.384 -19.879 1.00 89.81 191 GLN A C 1
ATOM 1501 O O . GLN A 1 191 ? 19.169 6.217 -19.891 1.00 89.81 191 GLN A O 1
ATOM 1506 N N . VAL A 1 192 ? 18.287 4.319 -19.082 1.00 92.75 192 VAL A N 1
ATOM 1507 C CA . VAL A 1 192 ? 19.390 4.017 -18.164 1.00 92.75 192 VAL A CA 1
ATOM 1508 C C . VAL A 1 192 ? 19.457 2.527 -17.843 1.00 92.75 192 VAL A C 1
ATOM 1510 O O . VAL A 1 192 ? 18.430 1.860 -17.777 1.00 92.75 192 VAL A O 1
ATOM 1513 N N . LEU A 1 193 ? 20.661 1.999 -17.619 1.00 92.06 193 LEU A N 1
ATOM 1514 C CA . LEU A 1 193 ? 20.845 0.607 -17.214 1.00 92.06 193 LEU A CA 1
ATOM 1515 C C . LEU A 1 193 ? 20.149 0.353 -15.866 1.00 92.06 193 LEU A C 1
ATOM 1517 O O . LEU A 1 193 ? 20.284 1.157 -14.939 1.00 92.06 193 LEU A O 1
ATOM 1521 N N . GLN A 1 194 ? 19.434 -0.767 -15.750 1.00 90.88 194 GLN A N 1
ATOM 1522 C CA . GLN A 1 194 ? 18.683 -1.137 -14.549 1.00 90.88 194 GLN A CA 1
ATOM 1523 C C . GLN A 1 194 ? 19.581 -1.133 -13.308 1.00 90.88 194 GLN A C 1
ATOM 1525 O O . GLN A 1 194 ? 19.246 -0.494 -12.317 1.00 90.88 194 GLN A O 1
ATOM 1530 N N . SER A 1 195 ? 20.764 -1.747 -13.380 1.00 88.81 195 SER A N 1
ATOM 1531 C CA . SER A 1 195 ? 21.706 -1.815 -12.253 1.00 88.81 195 SER A CA 1
ATOM 1532 C C . SER A 1 195 ? 22.114 -0.436 -11.722 1.00 88.81 195 SER A C 1
ATOM 1534 O O . SER A 1 195 ? 22.195 -0.241 -10.511 1.00 88.81 195 SER A O 1
ATOM 1536 N N . LEU A 1 196 ? 22.307 0.546 -12.606 1.00 88.62 196 LEU A N 1
ATOM 1537 C CA . LEU A 1 196 ? 22.670 1.911 -12.220 1.00 88.62 196 LEU A CA 1
ATOM 1538 C C . LEU A 1 196 ? 21.496 2.640 -11.556 1.00 88.62 196 LEU A C 1
ATOM 1540 O O . LEU A 1 196 ? 21.687 3.407 -10.613 1.00 88.62 196 LEU A O 1
ATOM 1544 N N . LEU A 1 197 ? 20.277 2.396 -12.037 1.00 88.12 197 LEU A N 1
ATOM 1545 C CA . LEU A 1 197 ? 19.061 2.942 -11.443 1.00 88.12 197 LEU A CA 1
ATOM 1546 C C . LEU A 1 197 ? 18.819 2.352 -10.048 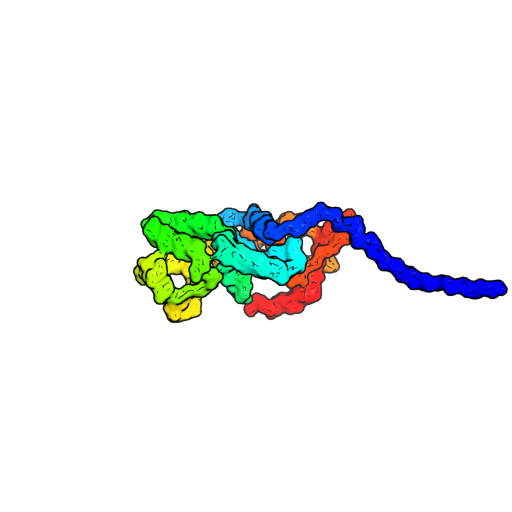1.00 88.12 197 LEU A C 1
ATOM 1548 O O . LEU A 1 197 ? 18.520 3.088 -9.113 1.00 88.12 197 LEU A O 1
ATOM 1552 N N . GLU A 1 198 ? 19.009 1.047 -9.882 1.00 87.38 198 GLU A N 1
ATOM 1553 C CA . GLU A 1 198 ? 18.820 0.365 -8.600 1.00 87.38 198 GLU A CA 1
ATOM 1554 C C . GLU A 1 198 ? 19.820 0.811 -7.523 1.00 87.38 198 GLU A C 1
ATOM 1556 O O . GLU A 1 198 ? 19.469 0.842 -6.345 1.00 87.38 198 GLU A O 1
ATOM 1561 N N . GLN A 1 199 ? 21.036 1.200 -7.917 1.00 87.75 199 GLN A N 1
ATOM 1562 C CA . GLN A 1 199 ? 22.066 1.743 -7.020 1.00 87.75 199 GLN A CA 1
ATOM 1563 C C . GLN A 1 199 ? 21.864 3.227 -6.683 1.00 87.75 199 GLN A C 1
ATOM 1565 O O . GLN A 1 199 ? 22.547 3.773 -5.814 1.00 87.75 199 GLN A O 1
ATOM 1570 N N . LYS A 1 200 ? 20.942 3.917 -7.364 1.00 87.06 200 LYS A N 1
ATOM 1571 C CA . LYS A 1 200 ? 20.673 5.332 -7.112 1.00 87.06 200 LYS A CA 1
ATOM 1572 C C . LYS A 1 200 ? 20.134 5.497 -5.694 1.00 87.06 200 LYS A C 1
ATOM 1574 O O . LYS A 1 200 ? 19.101 4.936 -5.347 1.00 87.06 200 LYS A O 1
ATOM 1579 N N . THR A 1 201 ? 20.768 6.346 -4.898 1.00 86.25 201 THR A N 1
ATOM 1580 C CA . THR A 1 201 ? 20.195 6.801 -3.628 1.00 86.25 201 THR A CA 1
ATOM 1581 C C . THR A 1 201 ? 19.168 7.898 -3.894 1.00 86.25 201 THR A C 1
ATOM 1583 O O . THR A 1 201 ? 19.440 8.842 -4.645 1.00 86.25 201 THR A O 1
ATOM 1586 N N . LEU A 1 202 ? 17.973 7.768 -3.325 1.00 88.62 202 LEU A N 1
ATOM 1587 C CA . LEU A 1 202 ? 16.932 8.794 -3.388 1.00 88.62 202 LEU A CA 1
ATOM 1588 C C . LEU A 1 202 ? 17.038 9.654 -2.135 1.00 88.62 202 LEU A C 1
ATOM 1590 O O . LEU A 1 202 ? 17.000 9.137 -1.023 1.00 88.62 202 LEU A O 1
ATOM 1594 N N . LYS A 1 203 ? 17.209 10.964 -2.304 1.00 85.94 203 LYS A N 1
ATOM 1595 C CA . LYS A 1 203 ? 17.418 11.880 -1.172 1.00 85.94 203 LYS A CA 1
ATOM 1596 C C . LYS A 1 203 ? 16.130 12.141 -0.402 1.00 85.94 203 LYS A C 1
ATOM 1598 O O . LYS A 1 203 ? 16.175 12.425 0.789 1.00 85.94 203 LYS A O 1
ATOM 1603 N N . GLN A 1 204 ? 14.991 12.088 -1.089 1.00 82.56 204 GLN A N 1
ATOM 1604 C CA . GLN A 1 204 ? 13.689 12.452 -0.528 1.00 82.56 204 GLN A CA 1
ATOM 1605 C C . GLN A 1 204 ? 12.794 11.240 -0.231 1.00 82.56 204 GLN A C 1
ATOM 1607 O O . GLN A 1 204 ? 11.614 11.411 0.097 1.00 82.56 204 GLN A O 1
ATOM 1612 N N . CYS A 1 205 ? 13.345 10.027 -0.346 1.00 88.75 205 CYS A N 1
ATOM 1613 C CA . CYS A 1 205 ? 12.630 8.769 -0.191 1.00 88.75 205 CYS A CA 1
ATOM 1614 C C . CYS A 1 205 ? 13.342 7.855 0.806 1.00 88.75 205 CYS A C 1
ATOM 1616 O O . CYS A 1 205 ? 14.536 7.604 0.693 1.00 88.75 205 CYS A O 1
ATOM 1618 N N . LEU A 1 206 ? 12.574 7.322 1.748 1.00 88.38 206 LEU A N 1
ATOM 1619 C CA . LEU A 1 206 ? 12.988 6.269 2.672 1.00 88.38 206 LEU A CA 1
ATOM 1620 C C . LEU A 1 206 ? 12.986 4.884 2.010 1.00 88.38 206 LEU A C 1
ATOM 1622 O O . LEU A 1 206 ? 13.518 3.944 2.584 1.00 88.38 206 LEU A O 1
ATOM 1626 N N . LEU A 1 207 ? 12.368 4.738 0.832 1.00 89.69 207 LEU A N 1
ATOM 1627 C CA . LEU A 1 207 ? 12.282 3.465 0.120 1.00 89.69 207 LEU A CA 1
ATOM 1628 C C . LEU A 1 207 ? 13.463 3.308 -0.851 1.00 89.69 207 LEU A C 1
ATOM 1630 O O . LEU A 1 207 ? 13.857 4.281 -1.501 1.00 89.69 207 LEU A O 1
ATOM 1634 N N . PRO A 1 208 ? 13.998 2.086 -1.014 1.00 90.19 208 PRO A N 1
ATOM 1635 C CA . PRO A 1 208 ? 15.021 1.814 -2.013 1.00 90.19 208 PRO A CA 1
ATOM 1636 C C . PRO A 1 208 ? 14.502 2.047 -3.436 1.00 90.19 208 PRO A C 1
ATOM 1638 O O . PRO A 1 208 ? 13.343 1.771 -3.759 1.00 90.19 208 PRO A O 1
ATOM 1641 N N . SER A 1 209 ? 15.402 2.470 -4.327 1.00 90.62 209 SER A N 1
ATOM 1642 C CA . SER A 1 209 ? 15.086 2.731 -5.739 1.00 90.62 209 SER A CA 1
ATOM 1643 C C . SER A 1 209 ? 14.474 1.535 -6.461 1.00 90.62 209 SER A C 1
ATOM 1645 O O . SER A 1 209 ? 13.648 1.735 -7.348 1.00 90.62 209 SER A O 1
ATOM 1647 N N . LYS A 1 210 ? 14.812 0.302 -6.057 1.00 91.25 210 LYS A N 1
ATOM 1648 C CA . LYS A 1 210 ? 14.227 -0.931 -6.610 1.00 91.25 210 LYS A CA 1
ATOM 1649 C C . LYS A 1 210 ? 12.704 -0.981 -6.455 1.00 91.25 210 LYS A C 1
ATOM 1651 O O . LYS A 1 210 ? 12.006 -1.297 -7.412 1.00 91.25 210 LYS A O 1
ATOM 1656 N N . LEU A 1 211 ? 12.179 -0.594 -5.290 1.00 91.38 211 LEU A N 1
ATOM 1657 C CA . LEU A 1 211 ? 10.735 -0.588 -5.031 1.00 91.38 211 LEU A CA 1
ATOM 1658 C C . LEU A 1 211 ? 10.006 0.503 -5.816 1.00 91.38 211 LEU A C 1
ATOM 1660 O O . LEU A 1 211 ? 8.873 0.305 -6.261 1.00 91.38 211 LEU A O 1
ATOM 1664 N N . ILE A 1 212 ? 10.652 1.654 -6.006 1.00 92.50 212 ILE A N 1
ATOM 1665 C CA . ILE A 1 212 ? 10.103 2.719 -6.849 1.00 92.50 212 ILE A CA 1
ATOM 1666 C C . ILE A 1 212 ? 10.131 2.289 -8.321 1.00 92.50 212 ILE A C 1
ATOM 1668 O O . ILE A 1 212 ? 9.159 2.513 -9.038 1.00 92.50 212 ILE A O 1
ATOM 1672 N N . LEU A 1 213 ? 11.202 1.629 -8.771 1.00 91.62 213 LEU A N 1
ATOM 1673 C CA . LEU A 1 213 ? 11.313 1.099 -10.129 1.00 91.62 213 LEU A CA 1
ATOM 1674 C C . LEU A 1 213 ? 10.240 0.044 -10.421 1.00 91.62 213 LEU A C 1
ATOM 1676 O O . LEU A 1 213 ? 9.591 0.135 -11.461 1.00 91.62 213 LEU A O 1
ATOM 1680 N N . ALA A 1 214 ? 10.032 -0.907 -9.507 1.00 91.50 214 ALA A N 1
ATOM 1681 C CA . ALA A 1 214 ? 8.979 -1.916 -9.613 1.00 91.50 214 ALA A CA 1
ATOM 1682 C C . ALA A 1 214 ? 7.614 -1.254 -9.840 1.00 91.50 214 ALA A C 1
ATOM 1684 O O . ALA A 1 214 ? 6.892 -1.588 -10.774 1.00 91.50 214 ALA A O 1
ATOM 1685 N N . ASP A 1 215 ? 7.287 -0.220 -9.067 1.00 91.50 215 ASP A N 1
ATOM 1686 C CA . ASP A 1 215 ? 6.045 0.511 -9.285 1.00 91.50 215 ASP A CA 1
ATOM 1687 C C . ASP A 1 215 ? 5.987 1.217 -10.653 1.00 91.50 215 ASP A C 1
ATOM 1689 O O . ASP A 1 215 ? 4.947 1.188 -11.314 1.00 91.50 215 ASP A O 1
ATOM 1693 N N . LEU A 1 216 ? 7.074 1.861 -11.090 1.00 91.19 216 LEU A N 1
ATOM 1694 C CA . LEU A 1 216 ? 7.106 2.538 -12.388 1.00 91.19 216 LEU A CA 1
ATOM 1695 C C . LEU A 1 216 ? 6.907 1.551 -13.545 1.00 91.19 216 LEU A C 1
ATOM 1697 O O . LEU A 1 216 ? 6.203 1.893 -14.499 1.00 91.19 216 LEU A O 1
ATOM 1701 N N . LEU A 1 217 ? 7.490 0.354 -13.445 1.00 90.50 217 LEU A N 1
ATOM 1702 C CA . LEU A 1 217 ? 7.318 -0.737 -14.404 1.00 90.50 217 LEU A CA 1
ATOM 1703 C C . LEU A 1 217 ? 5.867 -1.222 -14.423 1.00 90.50 217 LEU A C 1
ATOM 1705 O O . LEU A 1 217 ? 5.233 -1.192 -15.474 1.00 90.50 217 LEU A O 1
ATOM 1709 N N . GLY A 1 218 ? 5.299 -1.583 -13.270 1.00 86.62 218 GLY A N 1
ATOM 1710 C CA . GLY A 1 218 ? 3.932 -2.111 -13.230 1.00 86.62 218 GLY A CA 1
ATOM 1711 C C . GLY A 1 218 ? 2.850 -1.059 -13.493 1.00 86.62 218 GLY A C 1
ATOM 1712 O O . GLY A 1 218 ? 1.751 -1.385 -13.931 1.00 86.62 218 GLY A O 1
ATOM 1713 N N . CYS A 1 219 ? 3.157 0.231 -13.330 1.00 87.25 219 CYS A N 1
ATOM 1714 C CA . CYS A 1 219 ? 2.295 1.310 -13.811 1.00 87.25 219 CYS A CA 1
ATOM 1715 C C . CYS A 1 219 ? 2.472 1.617 -15.317 1.00 87.25 219 CYS A C 1
ATOM 1717 O O . CYS A 1 219 ? 1.700 2.417 -15.864 1.00 87.25 219 CYS A O 1
ATOM 1719 N N . GLY A 1 220 ? 3.495 1.062 -15.976 1.00 86.94 220 GLY A N 1
ATOM 1720 C CA . GLY A 1 220 ? 3.836 1.313 -17.380 1.00 86.94 220 GLY A CA 1
ATOM 1721 C C . GLY A 1 220 ? 4.441 2.693 -17.659 1.00 86.94 220 GLY A C 1
ATOM 1722 O O . GLY A 1 220 ? 4.323 3.196 -18.774 1.00 86.94 220 GLY A O 1
ATOM 1723 N N . PHE A 1 221 ? 5.038 3.352 -16.659 1.00 88.12 221 PHE A N 1
ATOM 1724 C CA . PHE A 1 221 ? 5.760 4.628 -16.829 1.00 88.12 221 PHE A CA 1
ATOM 1725 C C . PHE A 1 221 ? 7.162 4.423 -17.406 1.00 88.12 221 PHE A C 1
ATOM 1727 O O . PHE A 1 221 ? 7.742 5.330 -18.006 1.00 88.12 221 PHE A O 1
ATOM 1734 N N . VAL A 1 222 ? 7.712 3.231 -17.208 1.00 91.81 222 VAL A N 1
ATOM 1735 C CA . VAL A 1 222 ? 8.966 2.808 -17.813 1.00 91.81 222 VAL A CA 1
ATOM 1736 C C . VAL A 1 222 ? 8.796 1.416 -18.408 1.00 91.81 222 VAL A C 1
ATOM 1738 O O . VAL A 1 222 ? 7.955 0.643 -17.953 1.00 91.81 222 VAL A O 1
ATOM 1741 N N . GLU A 1 223 ? 9.587 1.117 -19.427 1.00 91.62 223 GLU A N 1
ATOM 1742 C CA . GLU A 1 223 ? 9.666 -0.187 -20.078 1.00 91.62 223 GLU A CA 1
ATOM 1743 C C . GLU A 1 223 ? 11.071 -0.770 -19.909 1.00 91.62 223 GLU A C 1
ATOM 1745 O O . GLU A 1 223 ? 12.062 -0.034 -19.850 1.00 91.62 223 GLU A O 1
ATOM 1750 N N . LEU A 1 224 ? 11.146 -2.097 -19.822 1.00 89.88 224 LEU A N 1
ATOM 1751 C CA . LEU A 1 224 ? 12.402 -2.832 -19.774 1.00 89.88 224 LEU A CA 1
ATOM 1752 C C . LEU A 1 224 ? 12.771 -3.293 -21.185 1.00 89.88 224 LEU A C 1
ATOM 1754 O O . LEU A 1 224 ? 12.022 -4.019 -21.832 1.00 89.88 224 LEU A O 1
ATOM 1758 N N . VAL A 1 225 ? 13.942 -2.875 -21.652 1.00 91.06 225 VAL A N 1
ATOM 1759 C CA . VAL A 1 225 ? 14.510 -3.234 -22.950 1.00 91.06 225 VAL A CA 1
ATOM 1760 C C . VAL A 1 225 ? 15.748 -4.082 -22.701 1.00 91.06 225 VAL A C 1
ATOM 1762 O O . VAL A 1 225 ? 16.736 -3.612 -22.135 1.00 91.06 225 VAL A O 1
ATOM 1765 N N . VAL A 1 226 ? 15.704 -5.345 -23.113 1.00 89.19 226 VAL A N 1
ATOM 1766 C CA . VAL A 1 226 ? 16.847 -6.253 -22.980 1.00 89.19 226 VAL A CA 1
ATOM 1767 C C . VAL A 1 226 ? 17.920 -5.841 -23.981 1.00 89.19 226 VAL A C 1
ATOM 1769 O O . VAL A 1 226 ? 17.656 -5.734 -25.178 1.00 89.19 226 VAL A O 1
ATOM 1772 N N . THR A 1 227 ? 19.138 -5.613 -23.497 1.00 88.25 227 THR A N 1
ATOM 1773 C CA . THR A 1 227 ? 20.295 -5.328 -24.350 1.00 88.25 227 THR A CA 1
ATOM 1774 C C . THR A 1 227 ? 21.444 -6.280 -24.013 1.00 88.25 227 THR A C 1
ATOM 1776 O O . THR A 1 227 ? 21.497 -6.786 -22.890 1.00 88.25 227 THR A O 1
ATOM 1779 N N . PRO A 1 228 ? 22.402 -6.511 -24.931 1.00 85.94 228 PRO A N 1
ATOM 1780 C CA . PRO A 1 228 ? 23.570 -7.353 -24.651 1.00 85.94 228 PRO A CA 1
ATOM 1781 C C . PRO A 1 228 ? 24.409 -6.883 -23.452 1.00 85.94 228 PRO A C 1
ATOM 1783 O O . PRO A 1 228 ? 25.121 -7.674 -22.849 1.00 85.94 228 PRO A O 1
ATOM 1786 N N . MET A 1 229 ? 24.318 -5.597 -23.096 1.00 81.06 229 MET A N 1
ATOM 1787 C CA . MET A 1 229 ? 25.039 -4.980 -21.975 1.00 81.06 229 MET A CA 1
ATOM 1788 C C . MET A 1 229 ? 24.233 -5.008 -20.661 1.00 81.06 229 MET A C 1
ATOM 1790 O O . MET A 1 229 ? 24.660 -4.435 -19.661 1.00 81.06 229 MET A O 1
ATOM 1794 N N . GLY A 1 230 ? 23.059 -5.647 -20.666 1.00 87.12 230 GLY A N 1
ATOM 1795 C CA . GLY A 1 230 ? 22.126 -5.724 -19.546 1.00 87.12 230 GLY A CA 1
ATOM 1796 C C . GLY A 1 230 ? 20.782 -5.051 -19.831 1.00 87.12 230 GLY A C 1
ATOM 1797 O O . GLY A 1 230 ? 20.541 -4.482 -20.898 1.00 87.12 230 GLY A O 1
ATOM 1798 N N . ASN A 1 231 ? 19.876 -5.122 -18.862 1.00 90.69 231 ASN A N 1
ATOM 1799 C CA . ASN A 1 231 ? 18.536 -4.557 -18.996 1.00 90.69 231 ASN A CA 1
ATOM 1800 C C . ASN A 1 231 ? 18.577 -3.027 -18.945 1.00 90.69 231 ASN A C 1
ATOM 1802 O O . ASN A 1 231 ? 19.124 -2.436 -18.012 1.00 90.69 231 ASN A O 1
ATOM 1806 N N . MET A 1 232 ? 17.961 -2.387 -19.931 1.00 91.19 232 MET A N 1
ATOM 1807 C CA . MET A 1 232 ? 17.811 -0.942 -20.026 1.00 91.19 232 MET A CA 1
ATOM 1808 C C . MET A 1 232 ? 16.393 -0.547 -19.614 1.00 91.19 232 MET A C 1
ATOM 1810 O O . MET A 1 232 ? 15.420 -1.125 -20.083 1.00 91.19 232 MET A O 1
ATOM 1814 N N . ILE A 1 233 ? 16.267 0.458 -18.759 1.00 92.38 233 ILE A N 1
ATOM 1815 C CA . ILE A 1 233 ? 14.995 1.065 -18.376 1.00 92.38 233 ILE A CA 1
ATOM 1816 C C . ILE A 1 233 ? 14.799 2.313 -19.221 1.00 92.38 233 ILE A C 1
ATOM 1818 O O . ILE A 1 233 ? 15.646 3.207 -19.195 1.00 92.38 233 ILE A O 1
ATOM 1822 N N . LYS A 1 234 ? 13.685 2.396 -19.945 1.00 91.88 234 LYS A N 1
ATOM 1823 C CA . LYS A 1 234 ? 13.354 3.524 -20.819 1.00 91.88 234 LYS A CA 1
ATOM 1824 C C . LYS A 1 234 ? 12.023 4.148 -20.414 1.00 91.88 234 LYS A C 1
ATOM 1826 O O . LYS A 1 234 ? 11.079 3.443 -20.078 1.00 91.88 234 LYS A O 1
ATOM 1831 N N . LEU A 1 235 ? 11.947 5.478 -20.420 1.00 91.50 235 LEU A N 1
ATOM 1832 C CA . LEU A 1 235 ? 10.696 6.204 -20.182 1.00 91.50 235 LEU A CA 1
ATOM 1833 C C . LEU A 1 235 ? 9.687 5.942 -21.306 1.00 91.50 235 LEU A C 1
ATOM 1835 O O . LEU A 1 235 ? 10.029 6.012 -22.487 1.00 91.50 235 LEU A O 1
ATOM 1839 N N . THR A 1 236 ? 8.434 5.691 -20.931 1.00 89.94 236 THR A N 1
ATOM 1840 C CA . THR A 1 236 ? 7.323 5.560 -21.880 1.00 89.94 236 THR A CA 1
ATOM 1841 C C . THR A 1 236 ? 6.626 6.903 -22.094 1.00 89.94 236 THR A C 1
ATOM 1843 O O . THR A 1 236 ? 6.692 7.807 -21.257 1.00 89.94 236 THR A O 1
ATOM 1846 N N . ARG A 1 237 ? 5.856 7.015 -23.181 1.00 81.25 237 ARG A N 1
ATOM 1847 C CA . ARG A 1 237 ? 5.028 8.198 -23.476 1.00 81.25 237 ARG A CA 1
ATOM 1848 C C . ARG A 1 237 ? 4.039 8.532 -22.347 1.00 81.25 237 ARG A C 1
ATOM 1850 O O . ARG A 1 237 ? 3.837 9.698 -22.019 1.00 81.25 237 ARG A O 1
ATOM 1857 N N . LYS A 1 238 ? 3.511 7.511 -21.663 1.00 80.56 238 LYS A N 1
ATOM 1858 C CA . LYS A 1 238 ? 2.621 7.665 -20.501 1.00 80.56 238 LYS A CA 1
ATOM 1859 C C . LYS A 1 238 ? 3.272 8.460 -19.364 1.00 80.56 238 LYS A C 1
ATOM 1861 O O . LYS A 1 238 ? 2.597 9.223 -18.680 1.00 80.56 238 LYS A O 1
ATOM 1866 N N . ALA A 1 239 ? 4.581 8.320 -19.159 1.00 74.31 239 ALA A N 1
ATOM 1867 C CA . ALA A 1 239 ? 5.307 9.082 -18.143 1.00 74.31 239 ALA A CA 1
ATOM 1868 C C . ALA A 1 239 ? 5.580 10.541 -18.525 1.00 74.31 239 ALA A C 1
ATOM 1870 O O . ALA A 1 239 ? 5.853 11.386 -17.663 1.00 74.31 239 ALA A O 1
ATOM 1871 N N . GLU A 1 240 ? 5.521 10.837 -19.816 1.00 65.19 240 GLU A N 1
ATOM 1872 C CA . GLU A 1 240 ? 5.666 12.186 -20.348 1.00 65.19 240 GLU A CA 1
ATOM 1873 C C . GLU A 1 240 ? 4.358 12.963 -20.176 1.00 65.19 240 GLU A C 1
ATOM 1875 O O . GLU A 1 240 ? 4.398 14.108 -19.732 1.00 65.19 240 GLU A O 1
ATOM 1880 N N . GLU A 1 241 ? 3.220 12.300 -20.394 1.00 63.06 241 GLU A N 1
ATOM 1881 C CA . GLU A 1 241 ? 1.867 12.868 -20.297 1.00 63.06 241 GLU A CA 1
ATOM 1882 C C . GLU A 1 241 ? 1.315 12.867 -18.851 1.00 63.06 241 GLU A C 1
ATOM 1884 O O . GLU A 1 241 ? 0.704 13.836 -18.401 1.00 63.06 241 GLU A O 1
ATOM 1889 N N . GLY A 1 242 ? 1.577 11.812 -18.070 1.00 55.38 242 GLY A N 1
ATOM 1890 C CA . GLY A 1 242 ? 0.988 11.596 -16.740 1.00 55.38 242 GLY A CA 1
ATOM 1891 C C . GLY A 1 242 ? 1.584 12.418 -15.590 1.00 55.38 242 GLY A C 1
ATOM 1892 O O . GLY A 1 242 ? 1.025 12.427 -14.495 1.00 55.38 242 GLY A O 1
ATOM 1893 N N . ALA A 1 243 ? 2.692 13.136 -15.807 1.00 46.19 243 ALA A N 1
ATOM 1894 C CA . ALA A 1 243 ? 3.285 14.006 -14.782 1.00 46.19 243 ALA A CA 1
ATOM 1895 C C . ALA A 1 243 ? 2.436 15.260 -14.478 1.00 46.19 243 ALA A C 1
ATOM 1897 O O . ALA A 1 243 ? 2.683 15.930 -13.478 1.00 46.19 243 ALA A O 1
ATOM 1898 N N . SER A 1 244 ? 1.428 15.553 -15.307 1.00 38.69 244 SER A N 1
ATOM 1899 C CA . SER A 1 244 ? 0.480 16.654 -15.097 1.00 38.69 244 SER A CA 1
ATOM 1900 C C . SER A 1 244 ? -0.738 16.273 -14.244 1.00 38.69 244 SER A C 1
ATOM 1902 O O . SER A 1 244 ? -1.470 17.163 -13.830 1.00 38.69 244 SER A O 1
ATOM 1904 N N . SER A 1 245 ? -0.959 14.982 -13.955 1.00 35.12 245 SER A N 1
ATOM 1905 C CA . SER A 1 245 ? -2.183 14.494 -13.288 1.00 35.12 245 SER A CA 1
ATOM 1906 C C . SER A 1 245 ? -1.992 14.083 -11.819 1.00 35.12 245 SER A C 1
ATOM 1908 O O . SER A 1 245 ? -2.912 13.535 -11.220 1.00 35.12 245 SER A O 1
ATOM 1910 N N . SER A 1 246 ? -0.814 14.303 -11.227 1.00 35.19 246 SER A N 1
ATOM 1911 C CA . SER A 1 246 ? -0.536 13.969 -9.819 1.00 35.19 246 SER A CA 1
ATOM 1912 C C . SER A 1 246 ? -0.455 15.207 -8.914 1.00 35.19 246 SER A C 1
ATOM 1914 O O . SER A 1 246 ? 0.429 15.272 -8.055 1.00 35.19 246 SER A O 1
ATOM 1916 N N . ARG A 1 247 ? -1.310 16.204 -9.157 1.00 28.00 247 ARG A N 1
ATOM 1917 C CA . ARG A 1 247 ? -1.577 17.304 -8.222 1.00 28.00 247 ARG A CA 1
ATOM 1918 C C . ARG A 1 247 ? -2.911 17.069 -7.539 1.00 28.00 247 ARG A C 1
ATOM 1920 O O . ARG A 1 247 ? -3.834 16.624 -8.253 1.00 28.00 247 ARG A O 1
#

InterPro domains:
  IPR018865 Inactive serine/threonine-protein kinase 19-like [PF10494] (32-235)
  IPR018865 Inactive serine/threonine-protein kinase 19-like [PTHR15243] (18-236)